Protein AF-A0A9W4MFC5-F1 (afdb_monomer)

Secondary structure (DSSP, 8-state):
---SEEEE-TTS-EEEEEE-SS-TT-EE--HHHHHHHTT--SHHHHHHHHHHHHHH-SSSPPPHHHHHHTT--PPP-EE-PPPSS-HHHHHTTSTTHHHHHHHHHHHHHH-SSHHHHHHHHHHHHHHHHHHHTTSSS-HHHHHHHHHHHHHHHHTT---SEE-SHHHHHHHHTSS-HHHHHHHHHHHGGGTTTHHHHHHHT-HHHHHHHHHS--

Foldseek 3Di:
DDFPDWDQELLLDIFGWDADPVDRVDIDGDLVVLLVNQVNFDDVLSVVLVVQQVVPDDPDDDDSVSSVVSVGHHQDWFFDDQDPDALLVVQPDDDPVVVVLVVLLCLCPVDPDLSSSLVSLLVVLVVQLVVCVPDPDDSLVSLVVSLSSLQNSCSPDDDRTSRHLSCLLSLCSHPGVSSVVSSCVSCVVDVVGSNVVVVVVRVSSVSSVVSDDD

Solvent-accessible surface area (backbone atoms only — not comparable to full-atom values): 12200 Å² total; per-residue (Å²): 134,75,66,77,49,70,43,81,43,51,63,78,47,72,33,57,30,30,66,36,92,92,42,80,93,42,76,43,58,53,75,68,37,52,36,48,69,24,60,40,59,61,74,69,42,43,53,53,39,53,54,50,51,67,74,65,62,59,105,62,82,84,58,67,66,66,43,42,78,46,65,22,45,80,76,61,74,34,65,46,71,81,72,95,69,59,59,44,71,70,59,57,87,48,94,72,46,55,65,57,46,50,53,44,30,47,53,52,65,76,34,95,45,52,72,56,23,42,53,55,52,49,53,53,49,36,52,50,57,61,58,47,72,79,45,100,60,60,69,46,60,54,34,49,51,51,24,49,49,52,34,29,17,57,68,74,58,83,71,59,50,40,59,34,44,48,49,20,56,56,35,48,55,32,81,47,67,65,39,23,51,34,13,48,62,62,41,57,90,27,52,92,42,52,49,43,56,56,50,70,78,30,61,51,60,53,60,43,54,72,49,48,91,128

Mean predicted aligned error: 5.01 Å

Nearest PDB structures (foldseek):
  5cwb-assembly1_A  TM=3.118E-01  e=2.665E-01  synthetic construct
  4u1c-assembly1_C  TM=3.924E-01  e=8.281E+00  Saccharomyces cerevisiae S288C

pLDDT: mean 91.16, std 7.46, range [55.31, 98.0]

Structure (mmCIF, N/CA/C/O backbone):
data_AF-A0A9W4MFC5-F1
#
_entry.id   AF-A0A9W4MFC5-F1
#
loop_
_atom_site.group_PDB
_atom_site.id
_atom_site.type_symbol
_atom_site.label_atom_id
_atom_site.label_alt_id
_atom_site.label_comp_id
_atom_site.label_asym_id
_atom_site.label_entity_id
_atom_site.label_seq_id
_atom_site.pdbx_PDB_ins_code
_atom_site.Cartn_x
_atom_site.Cartn_y
_atom_site.Cartn_z
_atom_site.occupancy
_atom_site.B_iso_or_equiv
_atom_site.auth_seq_id
_atom_site.auth_comp_id
_atom_site.auth_asym_id
_atom_site.auth_atom_id
_atom_site.pdbx_PDB_model_num
ATOM 1 N N . MET A 1 1 ? -2.408 -3.164 30.962 1.00 77.62 1 MET A N 1
ATOM 2 C CA . MET A 1 1 ? -2.157 -4.541 30.488 1.00 77.62 1 MET A CA 1
ATOM 3 C C . MET A 1 1 ? -0.996 -4.487 29.504 1.00 77.62 1 MET A C 1
ATOM 5 O O . MET A 1 1 ? -0.881 -3.474 28.824 1.00 77.62 1 MET A O 1
ATOM 9 N N . LYS A 1 2 ? -0.101 -5.480 29.476 1.00 86.88 2 LYS A N 1
ATOM 10 C CA . LYS A 1 2 ? 0.999 -5.523 28.495 1.00 86.88 2 LYS A CA 1
ATOM 11 C C . LYS A 1 2 ? 0.479 -6.162 27.192 1.00 86.88 2 LYS A C 1
ATOM 13 O O . LYS A 1 2 ? -0.263 -7.135 27.315 1.00 86.88 2 LYS A O 1
ATOM 18 N N . PRO A 1 3 ? 0.838 -5.658 25.997 1.00 92.69 3 PRO A N 1
ATOM 19 C CA . PRO A 1 3 ? 0.479 -6.313 24.739 1.00 92.69 3 PRO A CA 1
ATOM 20 C C . PRO A 1 3 ? 1.068 -7.726 24.645 1.00 92.69 3 PRO A C 1
ATOM 22 O O . PRO A 1 3 ? 2.198 -7.952 25.090 1.00 92.69 3 PRO A O 1
ATOM 25 N N . CYS A 1 4 ? 0.310 -8.655 24.066 1.00 93.06 4 CYS A N 1
ATOM 26 C CA . CYS A 1 4 ? 0.748 -10.023 23.773 1.00 93.06 4 CYS A CA 1
ATOM 27 C C . CYS A 1 4 ? 1.272 -10.172 22.335 1.00 93.06 4 CYS A C 1
ATOM 29 O O . CYS A 1 4 ? 2.134 -11.011 22.093 1.00 93.06 4 CYS A O 1
ATOM 31 N N . ALA A 1 5 ? 0.801 -9.330 21.412 1.00 92.62 5 ALA A N 1
ATOM 32 C CA . ALA A 1 5 ? 1.228 -9.276 20.018 1.00 92.62 5 ALA A CA 1
ATOM 33 C C . ALA A 1 5 ? 0.950 -7.884 19.420 1.00 92.62 5 ALA A C 1
ATOM 35 O O . ALA A 1 5 ? 0.420 -6.996 20.097 1.00 92.62 5 ALA A O 1
ATOM 36 N N . TYR A 1 6 ? 1.294 -7.714 18.144 1.0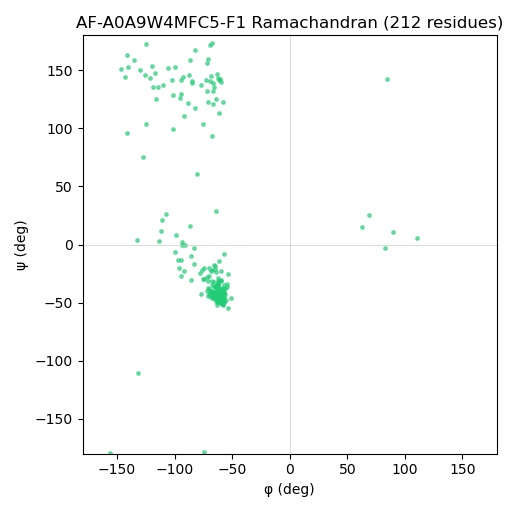0 92.44 6 TYR A N 1
ATOM 37 C CA . TYR A 1 6 ? 0.933 -6.555 17.333 1.00 92.44 6 TYR A CA 1
ATOM 38 C C . TYR A 1 6 ? 0.237 -7.022 16.059 1.00 92.44 6 TYR A C 1
ATOM 40 O O . TYR A 1 6 ? 0.564 -8.078 15.525 1.00 92.44 6 TYR A O 1
ATOM 48 N N . TYR A 1 7 ? -0.726 -6.235 15.595 1.00 91.00 7 TYR A N 1
ATOM 49 C CA . TYR A 1 7 ? -1.498 -6.506 14.389 1.00 91.00 7 TYR A CA 1
ATOM 50 C C . TYR A 1 7 ? -1.235 -5.407 13.348 1.00 91.00 7 TYR A C 1
ATOM 52 O O . TYR A 1 7 ? -1.410 -4.228 13.689 1.00 91.00 7 TYR A O 1
ATOM 60 N N . PRO A 1 8 ? -0.815 -5.746 12.113 1.00 92.12 8 PRO A N 1
ATOM 61 C CA . PRO A 1 8 ? -0.667 -4.773 11.037 1.00 92.12 8 PRO A CA 1
ATOM 62 C C . PRO A 1 8 ? -2.050 -4.322 10.566 1.00 92.12 8 PRO A C 1
ATOM 64 O O . PRO A 1 8 ? -2.899 -5.129 10.195 1.00 92.12 8 PRO A O 1
ATOM 67 N N . THR A 1 9 ? -2.307 -3.018 10.621 1.00 94.31 9 THR A N 1
ATOM 68 C CA . THR A 1 9 ? -3.584 -2.465 10.164 1.00 94.31 9 THR A CA 1
ATOM 69 C C . THR A 1 9 ? -3.546 -2.179 8.665 1.00 94.31 9 THR A C 1
ATOM 71 O O . THR A 1 9 ? -2.474 -1.916 8.124 1.00 94.31 9 THR A O 1
ATOM 74 N N . PRO A 1 10 ? -4.712 -2.088 8.005 1.00 94.88 10 PRO A N 1
ATOM 75 C CA . PRO A 1 10 ? -4.813 -1.643 6.614 1.00 94.88 10 PRO A CA 1
ATOM 76 C C . PRO A 1 10 ? -4.233 -0.257 6.303 1.00 94.88 10 PRO A C 1
ATOM 78 O O . PRO A 1 10 ? -4.205 0.130 5.143 1.00 94.88 10 PRO A O 1
ATOM 81 N N . TYR A 1 11 ? -3.827 0.518 7.312 1.00 95.00 11 TYR A N 1
ATOM 82 C CA . TYR A 1 11 ? -3.398 1.912 7.179 1.00 95.00 11 TYR A CA 1
ATOM 83 C C . TYR A 1 11 ? -1.892 2.101 7.421 1.00 95.00 11 TYR A C 1
ATOM 85 O O . TYR A 1 11 ? -1.462 3.201 7.767 1.00 95.00 11 TYR A O 1
ATOM 93 N N . GLY A 1 12 ? -1.105 1.029 7.294 1.00 90.69 12 GLY A N 1
ATOM 94 C CA . GLY A 1 12 ? 0.356 1.054 7.395 1.00 90.69 12 GLY A CA 1
ATOM 95 C C . GLY A 1 12 ? 0.925 1.350 8.777 1.00 90.69 12 GLY A C 1
ATOM 96 O O . GLY A 1 12 ? 2.043 1.842 8.917 1.00 90.69 12 GLY A O 1
ATOM 97 N N . VAL A 1 13 ? 0.147 1.053 9.820 1.00 92.56 13 VAL A N 1
ATOM 98 C CA . VAL A 1 13 ? 0.586 1.113 11.219 1.00 92.56 13 VAL A CA 1
ATOM 99 C C . VAL A 1 13 ? 0.225 -0.176 11.940 1.00 92.56 13 VAL A C 1
ATOM 101 O O . VAL A 1 13 ? -0.796 -0.796 11.641 1.00 92.56 13 VAL A O 1
ATOM 104 N N . THR A 1 14 ? 1.017 -0.557 12.935 1.00 92.81 14 THR A N 1
ATOM 105 C CA . THR A 1 14 ? 0.715 -1.698 13.806 1.00 92.81 14 THR A CA 1
ATOM 106 C C . THR A 1 14 ? 0.003 -1.247 15.076 1.00 92.81 14 THR A C 1
ATOM 108 O O . THR A 1 14 ? 0.373 -0.231 15.669 1.00 92.81 14 THR A O 1
ATOM 111 N N . ILE A 1 15 ? -0.966 -2.028 15.547 1.00 94.38 15 ILE A N 1
ATOM 112 C CA . ILE A 1 15 ? -1.667 -1.780 16.814 1.00 94.38 15 ILE A CA 1
ATOM 113 C C . ILE A 1 15 ? -1.428 -2.918 17.809 1.00 94.38 15 ILE A C 1
ATOM 115 O O . ILE A 1 15 ? -1.284 -4.069 17.395 1.00 94.38 15 ILE A O 1
ATOM 119 N N . PRO A 1 16 ? -1.381 -2.630 19.121 1.00 94.88 16 PRO A N 1
ATOM 120 C CA . PRO A 1 16 ? -1.209 -3.666 20.126 1.00 94.88 16 PRO A CA 1
ATOM 121 C C . PRO A 1 16 ? -2.442 -4.574 20.210 1.00 94.88 16 PRO A C 1
ATOM 123 O O . PRO A 1 16 ? -3.587 -4.127 20.084 1.00 94.88 16 PRO A O 1
ATOM 126 N N . VAL A 1 17 ? -2.182 -5.851 20.473 1.00 93.81 17 VAL A N 1
ATOM 127 C CA . VAL A 1 17 ? -3.177 -6.880 20.785 1.00 93.81 17 VAL A CA 1
ATOM 128 C C . VAL A 1 17 ? -3.025 -7.259 22.254 1.00 93.81 17 VAL A C 1
ATOM 130 O O . VAL A 1 17 ? -1.907 -7.408 22.755 1.00 93.81 17 VAL A O 1
ATOM 133 N N . PHE A 1 18 ? -4.145 -7.407 22.950 1.00 92.12 18 PHE A N 1
ATOM 134 C CA . PHE A 1 18 ? -4.207 -7.796 24.353 1.00 92.12 18 PHE A CA 1
ATOM 135 C C . PHE A 1 18 ? -5.024 -9.079 24.497 1.00 92.12 18 PHE A C 1
ATOM 137 O O . PHE A 1 18 ? -6.007 -9.261 23.785 1.00 92.12 18 PHE A O 1
ATOM 144 N N . LEU A 1 19 ? -4.624 -9.953 25.420 1.00 90.00 19 LEU A N 1
ATOM 145 C CA . LEU A 1 19 ? -5.437 -11.104 25.817 1.00 90.00 19 LEU A CA 1
ATOM 146 C C . LEU A 1 19 ? -6.555 -10.634 26.741 1.00 90.00 19 LEU A C 1
ATOM 148 O O . LEU A 1 19 ? -6.302 -9.838 27.651 1.00 90.00 19 LEU A O 1
ATOM 152 N N . ASP A 1 20 ? -7.760 -11.147 26.529 1.00 84.88 20 ASP A N 1
ATOM 153 C CA . ASP A 1 20 ? -8.832 -11.008 27.501 1.00 84.88 20 ASP A CA 1
ATOM 154 C C . ASP A 1 20 ? -8.459 -11.813 28.769 1.00 84.88 20 ASP A C 1
ATOM 156 O O . ASP A 1 20 ? -8.170 -13.010 28.691 1.00 84.88 20 ASP A O 1
ATOM 160 N N . PRO A 1 21 ? -8.375 -11.163 29.946 1.00 81.31 21 PRO A N 1
ATOM 161 C CA . PRO A 1 21 ? -8.003 -11.837 31.186 1.00 81.31 21 PRO A CA 1
ATOM 162 C C . PRO A 1 21 ? -9.065 -12.834 31.667 1.00 81.31 21 PRO A C 1
ATOM 164 O O . PRO A 1 21 ? -8.723 -13.724 32.446 1.00 81.31 21 PRO A O 1
ATOM 167 N N . ASP A 1 22 ? -10.316 -12.677 31.230 1.00 85.62 22 ASP A N 1
ATOM 168 C CA . ASP A 1 22 ? -11.444 -13.525 31.612 1.00 85.62 22 ASP A CA 1
ATOM 169 C C . ASP A 1 22 ? -11.713 -14.636 30.573 1.00 85.62 22 ASP A C 1
ATOM 171 O O . ASP A 1 22 ? -12.313 -15.657 30.917 1.00 85.62 22 ASP A O 1
ATOM 175 N N . ASP A 1 23 ? -11.229 -14.478 29.334 1.00 84.00 23 ASP A N 1
ATOM 176 C CA . ASP A 1 23 ? -11.323 -15.469 28.251 1.00 84.00 23 ASP A CA 1
ATOM 177 C C . ASP A 1 23 ? -10.034 -15.511 27.397 1.00 84.00 23 ASP A C 1
ATOM 179 O O . ASP A 1 23 ? -9.885 -14.741 26.450 1.00 84.00 23 ASP A O 1
ATOM 183 N N . PRO A 1 24 ? -9.092 -16.429 27.681 1.00 80.44 24 PRO A N 1
ATOM 184 C CA . PRO A 1 24 ? -7.808 -16.509 26.980 1.00 80.44 24 PRO A CA 1
ATOM 185 C C . PRO A 1 24 ? -7.885 -16.777 25.469 1.00 80.44 24 PRO A C 1
ATOM 187 O O . PRO A 1 24 ? -6.873 -16.614 24.788 1.00 80.44 24 PRO A O 1
ATOM 190 N N . GLU A 1 25 ? -9.043 -17.194 24.946 1.00 83.88 25 GLU A N 1
ATOM 191 C CA . GLU A 1 25 ? -9.270 -17.403 23.509 1.00 83.88 25 GLU A CA 1
ATOM 192 C C . GLU A 1 25 ? -9.696 -16.107 22.790 1.00 83.88 25 GLU A C 1
ATOM 194 O O . GLU A 1 25 ? -9.729 -16.057 21.558 1.00 83.88 25 GLU A O 1
ATOM 199 N N . ASN A 1 26 ? -9.994 -15.037 23.538 1.00 85.25 26 ASN A N 1
ATOM 200 C CA . ASN A 1 26 ? -10.382 -13.742 22.992 1.00 85.25 26 ASN A CA 1
ATOM 201 C C . ASN A 1 26 ? -9.239 -12.720 23.025 1.00 85.25 26 ASN A C 1
ATOM 203 O O . ASN A 1 26 ? -8.481 -12.584 23.990 1.00 85.25 26 ASN A O 1
ATOM 207 N N . PHE A 1 27 ? -9.178 -11.921 21.959 1.00 87.00 27 PHE A N 1
ATOM 208 C CA . PHE A 1 27 ? -8.203 -10.850 21.787 1.00 87.00 27 PHE A CA 1
ATOM 209 C C . PHE A 1 27 ? -8.892 -9.499 21.671 1.00 87.00 27 PHE A C 1
ATOM 211 O O . PHE A 1 27 ? -9.863 -9.343 20.927 1.00 87.00 27 PHE A O 1
ATOM 218 N N . TRP A 1 28 ? -8.364 -8.502 22.376 1.00 87.88 28 TRP A N 1
ATOM 219 C CA . TRP A 1 28 ? -8.885 -7.140 22.379 1.00 87.88 28 TRP A CA 1
ATOM 220 C C . TRP A 1 28 ? -7.842 -6.142 21.879 1.00 87.88 28 TRP A C 1
ATOM 222 O O . TRP A 1 28 ? -6.634 -6.321 22.045 1.00 87.88 28 TRP A O 1
ATOM 232 N N . HIS A 1 29 ? -8.332 -5.033 21.335 1.00 90.00 29 HIS A N 1
ATOM 233 C CA . HIS A 1 29 ? -7.545 -3.826 21.115 1.00 90.00 29 HIS A CA 1
ATOM 234 C C . HIS A 1 29 ? -7.945 -2.766 22.137 1.00 90.00 29 HIS A C 1
ATOM 236 O O . HIS A 1 29 ? -9.084 -2.727 22.610 1.00 90.00 29 HIS A O 1
ATOM 242 N N . ASP A 1 30 ? -7.014 -1.876 22.471 1.00 89.62 30 ASP A N 1
ATOM 243 C CA . ASP A 1 30 ? -7.376 -0.687 23.232 1.00 89.62 30 ASP A CA 1
ATOM 244 C C . ASP A 1 30 ? -8.226 0.282 22.382 1.00 89.62 30 ASP A C 1
ATOM 246 O O . ASP A 1 30 ? -8.408 0.116 21.173 1.00 89.62 30 ASP A O 1
ATOM 250 N N . ILE A 1 31 ? -8.764 1.325 23.022 1.00 89.94 31 ILE A N 1
ATOM 251 C CA . ILE A 1 31 ? -9.607 2.326 22.347 1.00 89.94 31 ILE A CA 1
ATOM 252 C C . ILE A 1 31 ? -8.867 2.979 21.169 1.00 89.94 31 ILE A C 1
ATOM 254 O O . ILE A 1 31 ? -9.493 3.324 20.167 1.00 89.94 31 ILE A O 1
ATOM 258 N N . ASP A 1 32 ? -7.552 3.170 21.280 1.00 92.00 32 ASP A N 1
ATOM 259 C CA . ASP A 1 32 ? -6.759 3.766 20.214 1.00 92.00 32 ASP A CA 1
ATOM 260 C C . ASP A 1 32 ? -6.595 2.809 19.024 1.00 92.00 32 ASP A C 1
ATOM 262 O O . ASP A 1 32 ? -6.746 3.252 17.883 1.00 92.00 32 ASP A O 1
ATOM 266 N N . GLY A 1 33 ? -6.389 1.517 19.269 1.00 92.25 33 GLY A N 1
ATOM 267 C CA . GLY A 1 33 ? -6.393 0.467 18.257 1.00 92.25 33 GLY A CA 1
ATOM 268 C C . GLY A 1 33 ? -7.742 0.354 17.549 1.00 92.25 33 GLY A C 1
ATOM 269 O O . GLY A 1 33 ? -7.784 0.381 16.321 1.00 92.25 33 GLY A O 1
ATOM 270 N N . CYS A 1 34 ? -8.855 0.356 18.291 1.00 90.94 34 CYS A N 1
ATOM 271 C CA . CYS A 1 34 ? -10.203 0.344 17.708 1.00 90.94 34 CYS A CA 1
ATOM 272 C C . CYS A 1 34 ? -10.459 1.557 16.800 1.00 90.94 34 CYS A C 1
ATOM 274 O O . CYS A 1 34 ? -10.994 1.415 15.701 1.00 90.94 34 CYS A O 1
ATOM 276 N N . MET A 1 35 ? -10.052 2.758 17.229 1.00 93.81 35 MET A N 1
ATOM 277 C CA . MET A 1 35 ? -10.163 3.966 16.403 1.00 93.81 35 MET A CA 1
ATOM 278 C C . MET A 1 35 ? -9.305 3.875 15.136 1.00 93.81 35 MET A C 1
ATOM 280 O O . MET A 1 35 ? -9.753 4.309 14.079 1.00 93.81 35 MET A O 1
ATOM 284 N N . THR A 1 36 ? -8.101 3.302 15.223 1.00 94.38 36 THR A N 1
ATOM 285 C CA . THR A 1 36 ? -7.244 3.068 14.053 1.00 94.38 36 THR A CA 1
ATOM 286 C C . THR A 1 36 ? -7.876 2.068 13.087 1.00 94.38 36 THR A C 1
ATOM 288 O O . THR A 1 36 ? -7.963 2.373 11.905 1.00 94.38 36 THR A O 1
ATOM 291 N N . MET A 1 37 ? -8.406 0.937 13.563 1.00 91.56 37 MET A N 1
ATOM 292 C CA . MET A 1 37 ? -9.108 -0.042 12.713 1.00 91.56 37 MET A CA 1
ATOM 293 C C . MET A 1 37 ? -10.331 0.554 12.007 1.00 91.56 37 MET A C 1
ATOM 295 O O . MET A 1 37 ? -10.650 0.176 10.882 1.00 91.56 37 MET A O 1
ATOM 299 N N . ALA A 1 38 ? -10.979 1.536 12.634 1.00 92.88 38 ALA A N 1
ATOM 300 C CA . ALA A 1 38 ? -12.059 2.312 12.037 1.00 92.88 38 ALA A CA 1
ATOM 301 C C . ALA A 1 38 ? -11.576 3.528 11.224 1.00 92.88 38 ALA A C 1
ATOM 303 O O . ALA A 1 38 ? -12.371 4.420 10.956 1.00 92.88 38 ALA A O 1
ATOM 304 N N . ALA A 1 39 ? -10.300 3.613 10.841 1.00 93.94 39 ALA A N 1
ATOM 305 C CA . ALA A 1 39 ? -9.726 4.702 10.042 1.00 93.94 39 ALA A CA 1
ATOM 306 C C . ALA A 1 39 ? -9.765 6.109 10.676 1.00 93.94 39 ALA A C 1
ATOM 308 O O . ALA A 1 39 ? -9.561 7.103 9.977 1.00 93.94 39 ALA A O 1
ATOM 309 N N . ILE A 1 40 ? -10.009 6.243 11.985 1.00 94.88 40 ILE A N 1
ATOM 310 C CA . ILE A 1 40 ? -10.113 7.554 12.640 1.00 94.88 40 ILE A CA 1
ATOM 311 C C . ILE A 1 40 ? -8.716 8.161 12.814 1.00 94.88 40 ILE A C 1
ATOM 313 O O . ILE A 1 40 ? -7.952 7.818 13.728 1.00 94.88 40 ILE A O 1
ATOM 317 N N . HIS A 1 41 ? -8.414 9.125 11.950 1.00 94.69 41 HIS A N 1
ATOM 318 C CA . HIS A 1 41 ? -7.149 9.851 11.910 1.00 94.69 41 HIS A CA 1
ATOM 319 C C . HIS A 1 41 ? -7.228 11.227 12.590 1.00 94.69 41 HIS A C 1
ATOM 321 O O . HIS A 1 41 ? -8.281 11.864 12.662 1.00 94.69 41 HIS A O 1
ATOM 327 N N . GLY A 1 42 ? -6.091 11.702 13.099 1.00 92.50 42 GLY A N 1
ATOM 328 C CA . GLY A 1 42 ? -5.939 13.064 13.601 1.00 92.50 42 GLY A CA 1
ATOM 329 C C . GLY A 1 42 ? -6.393 13.284 15.050 1.00 92.50 42 GLY A C 1
ATOM 330 O O . GLY A 1 42 ? -7.405 12.773 15.537 1.00 92.50 42 GLY A O 1
ATOM 331 N N . LYS A 1 43 ? -5.645 14.133 15.769 1.00 93.12 43 LYS A N 1
ATOM 332 C CA . LYS A 1 43 ? -5.825 14.373 17.216 1.00 93.12 43 LYS A CA 1
ATOM 333 C C . LYS A 1 43 ? -7.242 14.836 17.582 1.00 93.12 43 LYS A C 1
ATOM 335 O O . LYS A 1 43 ? -7.804 14.378 18.575 1.00 93.12 43 LYS A O 1
ATOM 340 N N . LYS A 1 44 ? -7.835 15.734 16.784 1.00 91.88 44 LYS A N 1
ATOM 341 C CA . LYS A 1 44 ? -9.168 16.302 17.057 1.00 91.88 44 LYS A CA 1
ATOM 342 C C . LYS A 1 44 ? -10.287 15.266 16.900 1.00 91.88 44 LYS A C 1
ATOM 344 O O . LYS A 1 44 ? -11.164 15.214 17.758 1.00 91.88 44 LYS A O 1
ATOM 349 N N . ALA A 1 45 ? -10.269 14.454 15.840 1.00 91.38 45 ALA A N 1
ATOM 350 C CA . ALA A 1 45 ? -11.294 13.431 15.619 1.00 91.38 45 ALA A CA 1
ATOM 351 C C . ALA A 1 45 ? -11.209 12.326 16.678 1.00 91.38 45 ALA A C 1
ATOM 353 O O . ALA A 1 45 ? -12.209 12.027 17.331 1.00 91.38 45 ALA A O 1
ATOM 354 N N . ARG A 1 46 ? -9.992 11.837 16.958 1.00 94.25 46 ARG A N 1
ATOM 355 C CA . ARG A 1 46 ? -9.743 10.841 18.011 1.00 94.25 46 ARG A CA 1
ATOM 356 C C . ARG A 1 46 ? -10.188 11.328 19.393 1.00 94.25 46 ARG A C 1
ATOM 358 O O . ARG A 1 46 ? -10.817 10.580 20.135 1.00 94.25 46 ARG A O 1
ATOM 365 N N . ALA A 1 47 ? -9.949 12.598 19.736 1.00 92.50 47 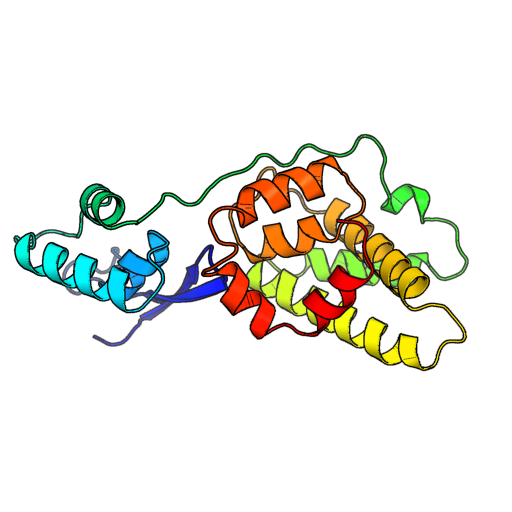ALA A N 1
ATOM 366 C CA . ALA A 1 47 ? -10.417 13.169 21.002 1.00 92.50 47 ALA A CA 1
ATOM 367 C C . ALA A 1 47 ? -11.954 13.199 21.119 1.00 92.50 47 ALA A C 1
ATOM 369 O O . ALA A 1 47 ? -12.491 12.873 22.181 1.00 92.50 47 ALA A O 1
ATOM 370 N N . ARG A 1 48 ? -12.669 13.554 20.039 1.00 90.62 48 ARG A N 1
ATOM 371 C CA . ARG A 1 48 ? -14.143 13.522 20.011 1.00 90.62 48 ARG A CA 1
ATOM 372 C C . ARG A 1 48 ? -14.673 12.099 20.165 1.00 90.62 48 ARG A C 1
ATOM 374 O O . ARG A 1 48 ? -15.506 11.866 21.037 1.00 90.62 48 ARG A O 1
ATOM 381 N N . CYS A 1 49 ? -14.138 11.159 19.388 1.00 92.25 49 CYS A N 1
ATOM 382 C CA . CYS A 1 49 ? -14.542 9.756 19.435 1.00 92.25 49 CYS A CA 1
ATOM 383 C C . CYS A 1 49 ? -14.301 9.146 20.824 1.00 92.25 49 CYS A C 1
ATOM 385 O O . CYS A 1 49 ? -15.188 8.526 21.403 1.00 92.25 49 CYS A O 1
ATOM 387 N N . ARG A 1 50 ? -13.141 9.412 21.437 1.00 91.88 50 ARG A N 1
ATOM 388 C CA . ARG A 1 50 ? -12.822 8.945 22.795 1.00 91.88 50 ARG A CA 1
ATOM 389 C C . ARG A 1 50 ? -13.808 9.463 23.846 1.00 91.88 50 ARG A C 1
ATOM 391 O O . ARG A 1 50 ? -14.146 8.733 24.776 1.00 91.88 50 ARG A O 1
ATOM 398 N N . LYS A 1 51 ? -14.267 10.715 23.722 1.00 89.81 51 LYS A N 1
ATOM 399 C CA . LYS A 1 51 ? -15.286 11.281 24.620 1.00 89.81 51 LYS A CA 1
ATOM 400 C C . LYS A 1 51 ? -16.618 10.539 24.480 1.00 89.81 51 LYS A C 1
ATOM 402 O O . LYS A 1 51 ? -17.236 10.243 25.498 1.00 89.81 51 LYS A O 1
ATOM 407 N N . ALA A 1 52 ? -17.025 10.223 23.254 1.00 88.31 52 ALA A N 1
ATOM 408 C CA . ALA A 1 52 ? -18.259 9.493 22.987 1.00 88.31 52 ALA A CA 1
ATOM 409 C C . ALA A 1 52 ? -18.207 8.049 23.504 1.00 88.31 52 ALA A C 1
ATOM 411 O O . ALA A 1 52 ? -19.103 7.635 24.231 1.00 88.31 52 ALA A O 1
ATOM 412 N N . ILE A 1 53 ? -17.106 7.333 23.247 1.00 88.44 53 ILE A N 1
ATOM 413 C CA . ILE A 1 53 ? -16.882 5.969 23.753 1.00 88.44 53 ILE A CA 1
ATOM 414 C C . ILE A 1 53 ? -17.010 5.923 25.278 1.00 88.44 53 ILE A C 1
ATOM 416 O O . ILE A 1 53 ? -17.750 5.105 25.811 1.00 88.44 53 ILE A O 1
ATOM 420 N N . ARG A 1 54 ? -16.364 6.851 25.996 1.00 84.44 54 ARG A N 1
ATOM 421 C CA . ARG A 1 54 ? -16.469 6.921 27.465 1.00 84.44 54 ARG A CA 1
ATOM 422 C C . ARG A 1 54 ? -17.891 7.191 27.963 1.00 84.44 54 ARG A C 1
ATOM 424 O O . ARG A 1 54 ? -18.225 6.745 29.051 1.00 84.44 54 ARG A O 1
ATOM 431 N N . GLY A 1 55 ? -18.698 7.932 27.202 1.00 76.44 55 GLY A N 1
ATOM 432 C CA . GLY A 1 55 ? -20.101 8.199 27.532 1.00 76.44 55 GLY A CA 1
ATOM 433 C C . GLY A 1 55 ? -21.042 7.030 27.227 1.00 76.44 55 GLY A C 1
ATOM 434 O O . GLY A 1 55 ? -22.088 6.925 27.857 1.00 76.44 55 GLY A O 1
ATOM 435 N N . ALA A 1 56 ? -20.664 6.158 26.288 1.00 76.44 56 ALA A N 1
ATOM 436 C CA . ALA A 1 56 ? -21.452 5.010 25.842 1.00 76.44 56 ALA A CA 1
ATOM 437 C C . ALA A 1 56 ? -21.062 3.683 26.521 1.00 76.44 56 ALA A C 1
ATOM 439 O O . ALA A 1 56 ? -21.800 2.705 26.416 1.00 76.44 56 ALA A O 1
ATOM 440 N N . MET A 1 57 ? -19.917 3.626 27.210 1.00 69.75 57 MET A N 1
ATOM 441 C CA . MET A 1 57 ? -19.433 2.405 27.857 1.00 69.75 57 MET A CA 1
ATOM 442 C C . MET A 1 57 ? -20.327 1.967 29.034 1.00 69.75 57 MET A C 1
ATOM 444 O O . MET A 1 57 ? -20.121 2.354 30.184 1.00 69.75 57 MET A O 1
ATOM 448 N N . GLY A 1 58 ? -21.293 1.091 28.742 1.00 58.41 58 GLY A N 1
ATOM 449 C CA . GLY A 1 58 ? -21.705 0.012 29.645 1.00 58.41 58 GLY A CA 1
ATOM 450 C C . GLY A 1 58 ? -20.656 -1.110 29.642 1.00 58.41 58 GLY A C 1
ATOM 451 O O . GLY A 1 58 ? -19.642 -0.993 28.965 1.00 58.41 58 GLY A O 1
ATOM 452 N N . LYS A 1 59 ? -20.870 -2.206 30.378 1.00 55.31 59 LYS A N 1
ATOM 453 C CA . LYS A 1 59 ? -19.935 -3.352 30.513 1.00 55.31 59 LYS A CA 1
ATOM 454 C C . LYS A 1 59 ? -19.660 -4.153 29.207 1.00 55.31 59 LYS A C 1
ATOM 456 O O . LYS A 1 59 ? -19.423 -5.351 29.278 1.00 55.31 59 LYS A O 1
ATOM 461 N N . GLY A 1 60 ? -19.731 -3.538 28.027 1.00 64.06 60 GLY A N 1
ATOM 462 C CA . GLY A 1 60 ? -19.518 -4.167 26.721 1.00 64.06 60 GLY A CA 1
ATOM 463 C C . GLY A 1 60 ? -18.438 -3.468 25.889 1.00 64.06 60 GLY A C 1
ATOM 464 O O . GLY A 1 60 ? -17.929 -2.411 26.262 1.00 64.06 60 GLY A O 1
ATOM 465 N N . GLY A 1 61 ? -18.090 -4.082 24.755 1.00 72.31 61 GLY A N 1
ATOM 466 C CA . GLY A 1 61 ? -17.149 -3.530 23.778 1.00 72.31 61 GLY A CA 1
ATOM 467 C C . GLY A 1 61 ? -17.669 -2.278 23.060 1.00 72.31 61 GLY A C 1
ATOM 468 O O . GLY A 1 61 ? -18.824 -1.879 23.210 1.00 72.31 61 GLY A O 1
ATOM 469 N N . VAL A 1 62 ? -16.805 -1.650 22.259 1.00 79.50 62 VAL A N 1
ATOM 470 C CA . VAL A 1 62 ? -17.154 -0.461 21.466 1.00 79.50 62 VAL A CA 1
ATOM 471 C C . VAL A 1 62 ? -17.858 -0.895 20.173 1.00 79.50 62 VAL A C 1
ATOM 473 O O . VAL A 1 62 ? -17.224 -1.568 19.360 1.00 79.50 62 VAL A O 1
ATOM 476 N N . PRO A 1 63 ? -19.130 -0.524 19.938 1.00 83.12 63 PRO A N 1
ATOM 477 C CA . PRO A 1 63 ? -19.810 -0.877 18.698 1.00 83.12 63 PRO A CA 1
ATOM 478 C C . PRO A 1 63 ? -19.212 -0.106 17.516 1.00 83.12 63 PRO A C 1
ATOM 480 O O . PRO A 1 63 ? -18.905 1.083 17.628 1.00 83.12 63 PRO A O 1
ATOM 483 N N . LEU A 1 64 ? -19.085 -0.775 16.365 1.00 83.19 64 LEU A N 1
ATOM 484 C CA . LEU A 1 64 ? -18.556 -0.164 15.142 1.00 83.19 64 LEU A CA 1
ATOM 485 C C . LEU A 1 64 ? -19.365 1.071 14.725 1.00 83.19 64 LEU A C 1
ATOM 487 O O . LEU A 1 64 ? -18.774 2.067 14.323 1.00 83.19 64 LEU A O 1
ATOM 491 N N . ASP A 1 65 ? -20.689 1.043 14.883 1.00 87.50 65 ASP A N 1
ATOM 492 C CA . ASP A 1 65 ? -21.566 2.159 14.507 1.00 87.50 65 ASP A CA 1
ATOM 493 C C . ASP A 1 65 ? -21.202 3.459 15.239 1.00 87.50 65 ASP A C 1
ATOM 495 O O . ASP A 1 65 ? -21.155 4.521 14.620 1.00 87.50 65 ASP A O 1
ATOM 499 N N . LEU A 1 66 ? -20.807 3.374 16.515 1.00 87.81 66 LEU A N 1
ATOM 500 C CA . LEU A 1 66 ? -20.336 4.537 17.273 1.00 87.81 66 LEU A CA 1
ATOM 501 C C . LEU A 1 66 ? -19.038 5.113 16.687 1.00 87.81 66 LEU A C 1
ATOM 503 O O . LEU A 1 66 ? -18.839 6.326 16.671 1.00 87.81 66 LEU A O 1
ATOM 507 N N . LEU A 1 67 ? -18.137 4.257 16.197 1.00 90.75 67 LEU A N 1
ATOM 508 C CA . LEU A 1 67 ? -16.914 4.710 15.529 1.00 90.75 67 LEU A CA 1
ATOM 509 C C . LEU A 1 67 ? -17.253 5.404 14.201 1.00 90.75 67 LEU A C 1
ATOM 511 O O . LEU A 1 67 ? -16.697 6.465 13.908 1.00 90.75 67 LEU A O 1
ATOM 515 N N . LEU A 1 68 ? -18.196 4.853 13.430 1.00 89.19 68 LEU A N 1
ATOM 516 C CA . LEU A 1 68 ? -18.645 5.420 12.154 1.00 89.19 68 LEU A CA 1
ATOM 517 C C . LEU A 1 68 ? -19.288 6.808 12.329 1.00 89.19 68 LEU A C 1
ATOM 519 O O . LEU A 1 68 ? -18.964 7.730 11.580 1.00 89.19 68 LEU A O 1
ATOM 523 N N . GLU A 1 69 ? -20.107 7.009 13.367 1.00 88.19 69 GLU A N 1
ATOM 524 C CA . GLU A 1 69 ? -20.697 8.318 13.713 1.00 88.19 69 GLU A CA 1
ATOM 525 C C . GLU A 1 69 ? -19.648 9.405 14.009 1.00 88.19 69 GLU A C 1
ATOM 527 O O . GLU A 1 69 ? -19.911 10.606 13.893 1.00 88.19 69 GLU A O 1
ATOM 532 N N . HIS A 1 70 ? -18.432 9.002 14.377 1.00 87.06 70 HIS A N 1
ATOM 533 C CA . HIS A 1 70 ? -17.348 9.905 14.750 1.00 87.06 70 HIS A CA 1
ATOM 534 C C . HIS A 1 70 ? -16.233 10.010 13.709 1.00 87.06 70 HIS A C 1
ATOM 536 O O . HIS A 1 70 ? -15.110 10.412 14.032 1.00 87.06 70 HIS A O 1
ATOM 542 N N . GLY A 1 71 ? -16.579 9.764 12.444 1.00 81.88 71 GLY A N 1
ATOM 543 C CA . GLY A 1 71 ? -15.677 9.903 11.302 1.00 81.88 71 GLY A CA 1
ATOM 544 C C . GLY A 1 71 ? -14.896 8.633 10.992 1.00 81.88 71 GLY A C 1
ATOM 545 O O . GLY A 1 71 ? -13.965 8.684 10.190 1.00 81.88 71 GLY A O 1
ATOM 546 N N . GLY A 1 72 ? -15.263 7.515 11.622 1.00 88.62 72 GLY A N 1
ATOM 547 C CA . GLY A 1 72 ? -14.747 6.212 11.258 1.00 88.62 72 GLY A CA 1
ATOM 548 C C . GLY A 1 72 ? -15.291 5.735 9.915 1.00 88.62 72 GLY A C 1
ATOM 549 O O . GLY A 1 72 ? -16.322 6.200 9.426 1.00 88.62 72 GLY A O 1
ATOM 550 N N . ARG A 1 73 ? -14.581 4.790 9.307 1.00 88.62 73 ARG A N 1
ATOM 551 C CA . ARG A 1 73 ? -14.924 4.178 8.025 1.00 88.62 73 ARG A CA 1
ATOM 552 C C . ARG A 1 73 ? -14.628 2.687 8.064 1.00 88.62 73 ARG A C 1
ATOM 554 O O . ARG A 1 73 ? -13.746 2.231 8.789 1.00 88.62 73 ARG A O 1
ATOM 561 N N . LYS A 1 74 ? -15.370 1.934 7.253 1.00 89.25 74 LYS A N 1
ATOM 562 C CA . LYS A 1 74 ? -14.996 0.559 6.919 1.00 89.25 74 LYS A CA 1
ATOM 563 C C . LYS A 1 74 ? -13.806 0.602 5.966 1.00 89.25 74 LYS A C 1
ATOM 565 O O . LYS A 1 74 ? -13.764 1.466 5.091 1.00 89.25 74 LYS A O 1
ATOM 570 N N . VAL A 1 75 ? -12.881 -0.335 6.143 1.00 90.38 75 VAL A N 1
ATOM 571 C CA . VAL A 1 75 ? -11.749 -0.530 5.233 1.00 90.38 75 VAL A CA 1
ATOM 572 C C . VAL A 1 75 ? -12.311 -0.806 3.830 1.00 90.38 75 VAL A C 1
ATOM 574 O O . VAL A 1 75 ? -13.124 -1.729 3.692 1.00 90.38 75 VAL A O 1
ATOM 577 N N . PRO A 1 76 ? -11.959 -0.008 2.806 1.00 92.19 76 PRO A N 1
ATOM 578 C CA . PRO A 1 76 ? -12.391 -0.270 1.441 1.00 92.19 76 PRO A CA 1
ATOM 579 C C . PRO A 1 76 ? -11.829 -1.601 0.942 1.00 92.19 76 PRO A C 1
ATOM 581 O O . PRO A 1 76 ? -10.711 -1.981 1.287 1.00 92.19 76 PRO A O 1
ATOM 584 N N . ARG A 1 77 ? -12.597 -2.289 0.097 1.00 94.69 77 ARG A N 1
ATOM 585 C CA . ARG A 1 77 ? -12.128 -3.440 -0.678 1.00 94.69 77 ARG A CA 1
ATOM 586 C C . ARG A 1 77 ? -12.408 -3.141 -2.141 1.00 94.69 77 ARG A C 1
ATOM 588 O O . ARG A 1 77 ? -13.566 -3.185 -2.552 1.00 94.69 77 ARG A O 1
ATOM 595 N N . VAL A 1 78 ? -11.370 -2.778 -2.886 1.00 97.31 78 VAL A N 1
ATOM 596 C CA . VAL A 1 78 ? -11.481 -2.412 -4.306 1.00 97.31 78 VAL A CA 1
ATOM 597 C C . VAL A 1 78 ? -11.021 -3.597 -5.140 1.00 97.31 78 VAL A C 1
ATOM 599 O O . VAL A 1 78 ? -9.962 -4.153 -4.870 1.00 97.31 78 VAL A O 1
ATOM 602 N N . ALA A 1 79 ? -11.820 -4.024 -6.116 1.00 97.06 79 ALA A N 1
ATOM 603 C CA . ALA A 1 79 ? -11.498 -5.191 -6.933 1.00 97.06 79 ALA A CA 1
ATOM 604 C C . ALA A 1 79 ? -10.261 -4.948 -7.818 1.00 97.06 79 ALA A C 1
ATOM 606 O O . ALA A 1 79 ? -10.120 -3.892 -8.434 1.00 97.06 79 ALA A O 1
ATOM 607 N N . LEU A 1 80 ? -9.397 -5.958 -7.924 1.00 94.19 80 LEU A N 1
ATOM 608 C CA . LEU A 1 80 ? -8.233 -5.984 -8.807 1.00 94.19 80 LEU A CA 1
ATOM 609 C C . LEU A 1 80 ? -8.533 -6.822 -10.046 1.00 94.19 80 LEU A C 1
ATOM 611 O O . LEU A 1 80 ? -8.441 -8.050 -10.048 1.00 94.19 80 LEU A O 1
ATOM 615 N N . CYS A 1 81 ? -8.869 -6.148 -11.141 1.00 91.75 81 CYS A N 1
ATOM 616 C CA . CYS A 1 81 ? -9.058 -6.810 -12.427 1.00 91.75 81 CYS A CA 1
ATOM 617 C C . CYS A 1 81 ? -7.714 -7.267 -13.001 1.00 91.75 81 CYS A C 1
ATOM 619 O O . CYS A 1 81 ? -6.765 -6.484 -13.090 1.00 91.75 81 CYS A O 1
ATOM 621 N N . ARG A 1 82 ? -7.631 -8.522 -13.453 1.00 89.25 82 ARG A N 1
ATOM 622 C CA . ARG A 1 82 ? -6.427 -9.027 -14.123 1.00 89.25 82 ARG A CA 1
ATOM 623 C C . ARG A 1 82 ? -6.208 -8.320 -15.469 1.00 89.25 82 ARG A C 1
ATOM 625 O O . ARG A 1 82 ? -7.149 -8.240 -16.258 1.00 89.25 82 ARG A O 1
ATOM 632 N N . PRO A 1 83 ? -4.988 -7.833 -15.754 1.00 89.75 83 PRO A N 1
ATOM 633 C CA . PRO A 1 83 ? -4.641 -7.286 -17.057 1.00 89.75 83 PRO A CA 1
ATOM 634 C C . PRO A 1 83 ? -4.748 -8.316 -18.177 1.00 89.75 83 PRO A C 1
ATOM 636 O O . PRO A 1 83 ? -4.358 -9.469 -18.011 1.00 89.75 83 PRO A O 1
ATOM 639 N N . GLU A 1 84 ? -5.203 -7.879 -19.352 1.00 88.75 84 GLU A N 1
ATOM 640 C CA . GLU A 1 84 ? -5.230 -8.722 -20.556 1.00 88.75 84 GLU A CA 1
ATOM 641 C C . GLU A 1 84 ? -3.826 -8.996 -21.112 1.00 88.75 84 GLU A C 1
ATOM 643 O O . GLU A 1 84 ? -3.568 -10.042 -21.709 1.00 88.75 84 GLU A O 1
ATOM 648 N N . ARG A 1 85 ? -2.910 -8.037 -20.939 1.00 92.62 85 ARG A N 1
ATOM 649 C CA . ARG A 1 85 ? -1.528 -8.104 -21.420 1.00 92.62 85 ARG A CA 1
ATOM 650 C C . ARG A 1 85 ? -0.586 -8.147 -20.230 1.00 92.62 85 ARG A C 1
ATOM 652 O O . ARG A 1 85 ? -0.755 -7.369 -19.304 1.00 92.62 85 ARG A O 1
ATOM 659 N N . SER A 1 86 ? 0.411 -9.024 -20.288 1.00 93.12 86 SER A N 1
ATOM 660 C CA . SER A 1 86 ? 1.434 -9.149 -19.248 1.00 93.12 86 SER A CA 1
ATOM 661 C C . SER A 1 86 ? 2.670 -8.335 -19.617 1.00 93.12 86 SER A C 1
ATOM 663 O O . SER A 1 86 ? 3.241 -8.522 -20.695 1.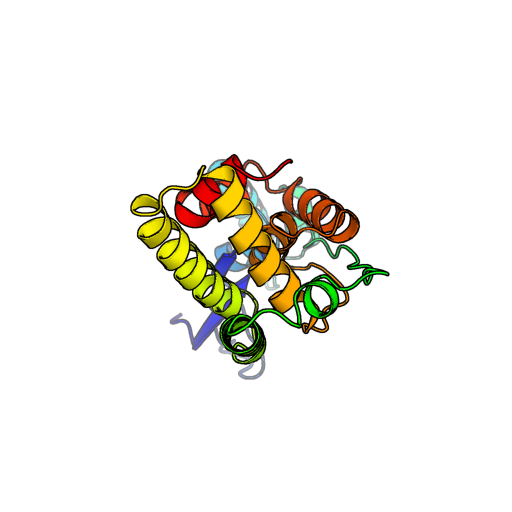00 93.12 86 SER A O 1
ATOM 665 N N . VAL A 1 87 ? 3.081 -7.455 -18.708 1.00 93.12 87 VAL A N 1
ATOM 666 C CA . VAL A 1 87 ? 4.351 -6.730 -18.757 1.00 93.12 87 VAL A CA 1
ATOM 667 C C . VAL A 1 87 ? 5.507 -7.699 -18.559 1.00 93.12 87 VAL A C 1
ATOM 669 O O . VAL A 1 87 ? 6.482 -7.609 -19.301 1.00 93.12 87 VAL A O 1
ATOM 672 N N . TYR A 1 88 ? 5.381 -8.672 -17.649 1.00 91.69 88 TYR A N 1
ATOM 673 C CA . TYR A 1 88 ? 6.394 -9.710 -17.454 1.00 91.69 88 TYR A CA 1
ATOM 674 C C . TYR A 1 88 ? 6.716 -10.427 -18.773 1.00 91.69 88 TYR A C 1
ATOM 676 O O . TYR A 1 88 ? 7.852 -10.383 -19.241 1.00 91.69 88 TYR A O 1
ATOM 684 N N . LYS A 1 89 ? 5.703 -10.971 -19.465 1.00 89.69 89 LYS A N 1
ATOM 685 C CA . LYS A 1 89 ? 5.899 -11.666 -20.753 1.00 89.69 89 LYS A CA 1
ATOM 686 C C . LYS A 1 89 ? 6.460 -10.770 -21.853 1.00 89.69 89 LYS A C 1
ATOM 688 O O . LYS A 1 89 ? 7.170 -11.264 -22.720 1.00 89.69 89 LYS A O 1
ATOM 693 N N . ALA A 1 90 ? 6.114 -9.484 -21.846 1.00 86.75 90 ALA A N 1
ATOM 694 C CA . ALA A 1 90 ? 6.632 -8.521 -22.813 1.00 86.75 90 ALA A CA 1
ATOM 695 C C . ALA A 1 90 ? 8.096 -8.125 -22.546 1.00 86.75 90 ALA A C 1
ATOM 697 O O . ALA A 1 90 ? 8.754 -7.625 -23.454 1.00 86.75 90 ALA A O 1
ATOM 698 N N . THR A 1 91 ? 8.587 -8.335 -21.320 1.00 81.19 91 THR A N 1
ATOM 699 C CA . THR A 1 91 ? 9.940 -7.957 -20.879 1.00 81.19 91 THR A CA 1
ATOM 700 C C . THR A 1 91 ? 10.950 -9.097 -21.074 1.00 81.19 91 THR A C 1
ATOM 702 O O . THR A 1 91 ? 12.144 -8.839 -21.216 1.00 81.19 91 THR A O 1
ATOM 705 N N . LEU A 1 92 ? 10.478 -10.348 -21.135 1.00 73.44 92 LEU A N 1
ATOM 706 C CA . LEU A 1 92 ? 11.307 -11.528 -21.403 1.00 73.44 92 LEU A CA 1
ATOM 707 C C . LEU A 1 92 ? 12.025 -11.445 -22.762 1.00 73.44 92 LEU A C 1
ATOM 709 O O . LEU A 1 92 ? 11.430 -11.068 -23.774 1.00 73.44 92 LEU A O 1
ATOM 713 N N . GLY A 1 93 ? 13.290 -11.880 -22.796 1.00 64.50 93 GLY A N 1
ATOM 714 C CA . GLY A 1 93 ? 14.074 -12.028 -24.033 1.00 64.50 93 GLY A CA 1
ATOM 715 C C . GLY A 1 93 ? 15.229 -11.036 -24.216 1.00 64.50 93 GLY A C 1
ATOM 716 O O . GLY A 1 93 ? 15.886 -11.052 -25.260 1.00 64.50 93 GLY A O 1
ATOM 717 N N . GLY A 1 94 ? 15.510 -10.195 -23.218 1.00 65.94 94 GLY A N 1
ATOM 718 C CA . GLY A 1 94 ? 16.743 -9.405 -23.149 1.00 65.94 94 GLY A CA 1
ATOM 719 C C . GLY A 1 94 ? 17.894 -10.206 -22.530 1.00 65.94 94 GLY A C 1
ATOM 720 O O . GLY A 1 94 ? 17.703 -10.945 -21.569 1.00 65.94 94 GLY A O 1
ATOM 721 N N . VAL A 1 95 ? 19.120 -10.063 -23.041 1.00 68.56 95 VAL A N 1
ATOM 722 C CA . VAL A 1 95 ? 20.294 -10.724 -22.438 1.00 68.56 95 VAL A CA 1
ATOM 723 C C . VAL A 1 95 ? 20.485 -10.217 -21.001 1.00 68.56 95 VAL A C 1
ATOM 725 O O . VAL A 1 95 ? 20.798 -9.047 -20.804 1.00 68.56 95 VAL A O 1
ATOM 728 N N . GLY A 1 96 ? 20.295 -11.092 -20.010 1.00 73.75 96 GLY A N 1
ATOM 729 C CA . GLY A 1 96 ? 20.505 -10.795 -18.586 1.00 73.75 96 GLY A CA 1
ATOM 730 C C . GLY A 1 96 ? 19.348 -10.090 -17.864 1.00 73.75 96 GLY A C 1
ATOM 731 O O . GLY A 1 96 ? 19.440 -9.905 -16.654 1.00 73.75 96 GLY A O 1
ATOM 732 N N . ILE A 1 97 ? 18.256 -9.725 -18.554 1.00 82.56 97 ILE A N 1
ATOM 733 C CA . ILE A 1 97 ? 17.095 -9.094 -17.893 1.00 82.56 97 ILE A CA 1
ATOM 734 C C . ILE A 1 97 ? 16.268 -10.108 -17.098 1.00 82.56 97 ILE A C 1
ATOM 736 O O . ILE A 1 97 ? 15.691 -9.756 -16.074 1.00 82.56 97 ILE A O 1
ATOM 740 N N . ASP A 1 98 ? 16.256 -11.365 -17.542 1.00 85.56 98 ASP A N 1
ATOM 741 C CA . ASP A 1 98 ? 15.439 -12.421 -16.948 1.00 85.56 98 ASP A CA 1
ATOM 742 C C . ASP A 1 98 ? 15.842 -12.675 -15.483 1.00 85.56 98 ASP A C 1
ATOM 744 O O . ASP A 1 98 ? 14.983 -12.735 -14.615 1.00 85.56 98 ASP A O 1
ATOM 748 N N . GLU A 1 99 ? 17.142 -12.722 -15.167 1.00 88.06 99 GLU A N 1
ATOM 749 C CA . GLU A 1 99 ? 17.617 -12.916 -13.784 1.00 88.06 99 GLU A CA 1
ATOM 750 C C . GLU A 1 99 ? 17.214 -11.753 -12.864 1.00 88.06 99 GLU A C 1
ATOM 752 O O . GLU A 1 99 ? 16.786 -11.963 -11.730 1.00 88.06 99 GLU A O 1
ATOM 757 N N . ILE A 1 100 ? 17.298 -10.515 -13.362 1.00 88.56 100 ILE A N 1
ATOM 758 C CA . ILE A 1 100 ? 16.860 -9.328 -12.616 1.00 88.56 100 ILE A CA 1
ATOM 759 C C . ILE A 1 100 ? 15.357 -9.414 -12.347 1.00 88.56 100 ILE A C 1
ATOM 761 O O . ILE A 1 100 ? 14.913 -9.159 -11.230 1.00 88.56 100 ILE A O 1
ATOM 765 N N . LEU A 1 101 ? 14.582 -9.796 -13.359 1.00 90.56 101 LEU A N 1
ATOM 766 C CA . LEU A 1 101 ? 13.135 -9.919 -13.271 1.00 90.56 101 LEU A CA 1
ATOM 767 C C . LEU A 1 101 ? 12.716 -10.983 -12.249 1.00 90.56 101 LEU A C 1
ATOM 769 O O . LEU A 1 101 ? 11.897 -10.700 -11.377 1.00 90.56 101 LEU A O 1
ATOM 773 N N . GLU A 1 102 ? 13.324 -12.168 -12.302 1.00 92.88 102 GLU A N 1
ATOM 774 C CA . GLU A 1 102 ? 13.049 -13.259 -11.360 1.00 92.88 102 GLU A CA 1
ATOM 775 C C . GLU A 1 102 ? 13.398 -12.889 -9.912 1.00 92.88 102 GLU A C 1
ATOM 777 O O . GLU A 1 102 ? 12.683 -13.281 -8.989 1.00 92.88 102 GLU A O 1
ATOM 782 N N . ASN A 1 103 ? 14.440 -12.081 -9.688 1.00 93.12 103 ASN A N 1
ATOM 783 C CA . ASN A 1 103 ? 14.774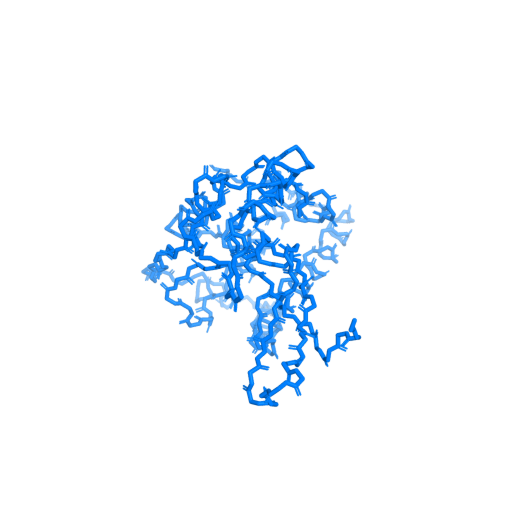 -11.591 -8.347 1.00 93.12 103 ASN A CA 1
ATOM 784 C C . ASN A 1 103 ? 13.668 -10.692 -7.771 1.00 93.12 103 ASN A C 1
ATOM 786 O O . ASN A 1 103 ? 13.330 -10.808 -6.594 1.00 93.12 103 ASN A O 1
ATOM 790 N N . TRP A 1 104 ? 13.067 -9.826 -8.591 1.00 95.38 104 TRP A N 1
ATOM 791 C CA . TRP A 1 104 ? 11.933 -9.000 -8.165 1.00 95.38 104 TRP A CA 1
ATOM 792 C C . TRP A 1 104 ? 10.670 -9.831 -7.914 1.00 95.38 104 TRP A C 1
ATOM 794 O O . TRP A 1 104 ? 9.955 -9.582 -6.944 1.00 95.38 104 TRP A O 1
ATOM 804 N N . VAL A 1 105 ? 10.401 -10.827 -8.765 1.00 95.44 105 VAL A N 1
ATOM 805 C CA . VAL A 1 105 ? 9.283 -11.767 -8.578 1.00 95.44 105 VAL A CA 1
ATOM 806 C C . VAL A 1 105 ? 9.448 -12.535 -7.266 1.00 95.44 105 VAL A C 1
ATOM 808 O O . VAL A 1 105 ? 8.518 -12.589 -6.465 1.00 95.44 105 VAL A O 1
ATOM 811 N N . THR A 1 106 ? 10.643 -13.071 -7.017 1.00 95.38 106 THR A N 1
ATOM 812 C CA . THR A 1 106 ? 10.976 -13.796 -5.783 1.00 95.38 106 THR A CA 1
ATOM 813 C C . THR A 1 106 ? 10.763 -12.910 -4.561 1.00 95.38 106 THR A C 1
ATOM 815 O O . THR A 1 106 ? 10.046 -13.298 -3.645 1.00 95.38 106 THR A O 1
ATOM 818 N N . LEU A 1 107 ? 11.273 -11.675 -4.591 1.00 93.56 107 LEU A N 1
ATOM 819 C CA . LEU A 1 107 ? 11.074 -10.704 -3.515 1.00 93.56 107 LEU A CA 1
ATOM 820 C C . LEU A 1 107 ? 9.588 -10.445 -3.224 1.00 93.56 107 LEU A C 1
ATOM 822 O O . LEU A 1 107 ? 9.189 -10.379 -2.066 1.00 93.56 107 LEU A O 1
ATOM 826 N N . ALA A 1 108 ? 8.751 -10.309 -4.254 1.00 94.12 108 ALA A N 1
ATOM 827 C CA . ALA A 1 108 ? 7.318 -10.102 -4.060 1.00 94.12 108 ALA A CA 1
ATOM 828 C C . ALA A 1 108 ? 6.616 -11.339 -3.457 1.00 94.12 108 ALA A C 1
ATOM 830 O O . ALA A 1 108 ? 5.674 -11.187 -2.677 1.00 94.12 108 ALA A O 1
ATOM 831 N N . LEU A 1 109 ? 7.059 -12.551 -3.808 1.00 95.50 109 LEU A N 1
ATOM 832 C CA . LEU A 1 109 ? 6.439 -13.814 -3.388 1.00 95.50 109 LEU A CA 1
ATOM 833 C C . LEU A 1 109 ? 6.918 -14.329 -2.023 1.00 95.50 109 LEU A C 1
ATOM 835 O O . LEU A 1 109 ? 6.133 -14.974 -1.327 1.00 95.50 109 LEU A O 1
ATOM 839 N N . ASP A 1 110 ? 8.161 -14.043 -1.631 1.00 94.75 110 ASP A N 1
ATOM 840 C CA . ASP A 1 110 ? 8.768 -14.544 -0.388 1.00 94.75 110 ASP A CA 1
ATOM 841 C C . ASP A 1 110 ? 8.156 -13.925 0.877 1.00 94.75 110 ASP A C 1
ATOM 843 O O . ASP A 1 110 ? 8.235 -14.503 1.964 1.00 94.75 110 ASP A O 1
ATOM 847 N N . HIS A 1 111 ? 7.505 -12.769 0.743 1.00 92.38 111 HIS A N 1
ATOM 848 C CA . HIS A 1 111 ? 6.858 -12.083 1.854 1.00 92.38 111 HIS A CA 1
ATOM 849 C C . HIS A 1 111 ? 5.361 -12.446 1.956 1.00 92.38 111 HIS A C 1
ATOM 851 O O . HIS A 1 111 ? 4.617 -12.341 0.969 1.00 92.38 111 HIS A O 1
ATOM 857 N N . PRO A 1 112 ? 4.873 -12.852 3.147 1.00 87.50 112 PRO A N 1
ATOM 858 C CA . PRO A 1 112 ? 3.502 -13.321 3.348 1.00 87.50 112 PRO A CA 1
ATOM 859 C C . PRO A 1 112 ? 2.461 -12.194 3.387 1.00 87.50 112 PRO A C 1
ATOM 861 O O . PRO A 1 112 ? 1.279 -12.456 3.160 1.00 87.50 112 PRO A O 1
ATOM 864 N N . SER A 1 113 ? 2.870 -10.958 3.679 1.00 90.88 113 SER A N 1
ATOM 865 C CA . SER A 1 113 ? 1.978 -9.817 3.890 1.00 90.88 113 SER A CA 1
ATOM 866 C C . SER A 1 113 ? 2.458 -8.559 3.166 1.00 90.88 113 SER A C 1
ATOM 868 O O . SER A 1 113 ? 3.624 -8.428 2.793 1.00 90.88 113 SER A O 1
ATOM 870 N N . TRP A 1 114 ? 1.535 -7.623 2.928 1.00 94.38 114 TRP A N 1
ATOM 871 C CA . TRP A 1 114 ? 1.826 -6.408 2.164 1.00 94.38 114 TRP A CA 1
ATOM 872 C C . TRP A 1 114 ? 2.730 -5.411 2.888 1.00 94.38 114 TRP A C 1
ATOM 874 O O . TRP A 1 114 ? 3.446 -4.684 2.209 1.00 94.38 114 TRP A O 1
ATOM 884 N N . ASP A 1 115 ? 2.737 -5.388 4.220 1.00 91.62 115 ASP A N 1
ATOM 885 C CA . ASP A 1 115 ? 3.681 -4.580 4.996 1.00 91.62 115 ASP A CA 1
ATOM 886 C C . ASP A 1 115 ? 5.128 -5.018 4.745 1.00 91.62 115 ASP A C 1
ATOM 888 O O . ASP A 1 115 ? 5.967 -4.184 4.405 1.00 91.62 115 ASP A O 1
ATOM 892 N N . GLU A 1 116 ? 5.392 -6.326 4.775 1.00 93.62 116 GLU A N 1
ATOM 893 C CA . GLU A 1 116 ? 6.717 -6.872 4.478 1.00 93.62 116 GLU A CA 1
ATOM 894 C C . GLU A 1 116 ? 7.078 -6.752 2.988 1.00 93.62 116 GLU A C 1
ATOM 896 O O . GLU A 1 116 ? 8.176 -6.307 2.645 1.00 93.62 116 GLU A O 1
ATOM 901 N N . ARG A 1 117 ? 6.142 -7.079 2.079 1.00 95.44 117 ARG A N 1
ATOM 902 C CA . ARG A 1 117 ? 6.355 -6.919 0.625 1.00 95.44 117 ARG A CA 1
ATOM 903 C C . ARG A 1 117 ? 6.694 -5.483 0.269 1.00 95.44 117 ARG A C 1
ATOM 905 O O . ARG A 1 117 ? 7.590 -5.252 -0.540 1.00 95.44 117 ARG A O 1
ATOM 912 N N . ALA A 1 118 ? 5.967 -4.520 0.836 1.00 95.56 118 ALA A N 1
ATOM 913 C CA . ALA A 1 118 ? 6.181 -3.118 0.527 1.00 95.56 118 ALA A CA 1
ATOM 914 C C . ALA A 1 118 ? 7.530 -2.624 1.034 1.00 95.56 118 ALA A C 1
ATOM 916 O O . ALA A 1 118 ? 8.198 -1.901 0.303 1.00 95.56 118 ALA A O 1
ATOM 917 N N . GLU A 1 119 ? 7.959 -3.036 2.228 1.00 94.12 119 GLU A N 1
ATOM 918 C CA . GLU A 1 119 ? 9.306 -2.738 2.718 1.00 94.12 119 GLU A CA 1
ATOM 919 C C . GLU A 1 119 ? 10.379 -3.285 1.764 1.00 94.12 119 GLU A C 1
ATOM 921 O O . GLU A 1 119 ? 11.234 -2.529 1.301 1.00 94.12 119 GLU A O 1
ATOM 926 N N . GLY A 1 120 ? 10.293 -4.567 1.393 1.00 94.88 120 GLY A N 1
ATOM 927 C CA . GLY A 1 120 ? 11.237 -5.194 0.466 1.00 94.88 120 GLY A CA 1
ATOM 928 C C . GLY A 1 120 ? 11.292 -4.494 -0.896 1.00 94.88 120 GLY A C 1
ATOM 929 O O . GLY A 1 120 ? 12.366 -4.100 -1.358 1.00 94.88 120 GLY A O 1
ATOM 930 N N . LEU A 1 121 ? 10.133 -4.285 -1.527 1.00 96.44 121 LEU A N 1
ATOM 931 C CA . LEU A 1 121 ? 10.035 -3.648 -2.843 1.00 96.44 121 LEU A CA 1
ATOM 932 C C . LEU A 1 121 ? 10.515 -2.191 -2.814 1.00 96.44 121 LEU A C 1
ATOM 934 O O . LEU A 1 121 ? 11.247 -1.776 -3.712 1.00 96.44 121 LEU A O 1
ATOM 938 N N . LEU A 1 122 ? 10.160 -1.416 -1.784 1.00 96.38 122 LEU A N 1
ATOM 939 C CA . LEU A 1 122 ? 10.604 -0.025 -1.654 1.00 96.38 122 LEU A CA 1
ATOM 940 C C . LEU A 1 122 ? 12.115 0.087 -1.440 1.00 96.38 122 LEU A C 1
ATOM 942 O O . LEU A 1 122 ? 12.725 0.984 -2.018 1.00 96.38 122 LEU A O 1
ATOM 946 N N . ASN A 1 123 ? 12.727 -0.835 -0.693 1.00 95.62 123 ASN A N 1
ATOM 947 C CA . ASN A 1 123 ? 14.182 -0.874 -0.521 1.00 95.62 123 ASN A CA 1
ATOM 948 C C . ASN A 1 123 ? 14.901 -1.107 -1.860 1.00 95.62 123 ASN A C 1
ATOM 950 O O . ASN A 1 123 ? 15.900 -0.452 -2.165 1.00 95.62 123 ASN A O 1
ATOM 954 N N . VAL A 1 124 ? 14.382 -2.009 -2.700 1.00 94.94 124 VAL A N 1
ATOM 955 C CA . VAL A 1 124 ? 14.956 -2.247 -4.034 1.00 94.94 124 VAL A CA 1
ATOM 956 C C . VAL A 1 124 ? 14.708 -1.062 -4.970 1.00 94.94 124 VAL A C 1
ATOM 958 O O . VAL A 1 124 ? 15.610 -0.690 -5.726 1.00 94.94 124 VAL A O 1
ATOM 961 N N . ILE A 1 125 ? 13.538 -0.421 -4.901 1.00 96.44 125 ILE A N 1
ATOM 962 C CA . ILE A 1 125 ? 13.257 0.827 -5.627 1.00 96.44 125 ILE A CA 1
ATOM 963 C C . ILE A 1 125 ? 14.267 1.913 -5.234 1.00 96.44 125 ILE A C 1
ATOM 965 O O . ILE A 1 125 ? 14.873 2.521 -6.113 1.00 96.44 125 ILE A O 1
ATOM 969 N N . GLU A 1 126 ? 14.498 2.129 -3.937 1.00 96.88 126 GLU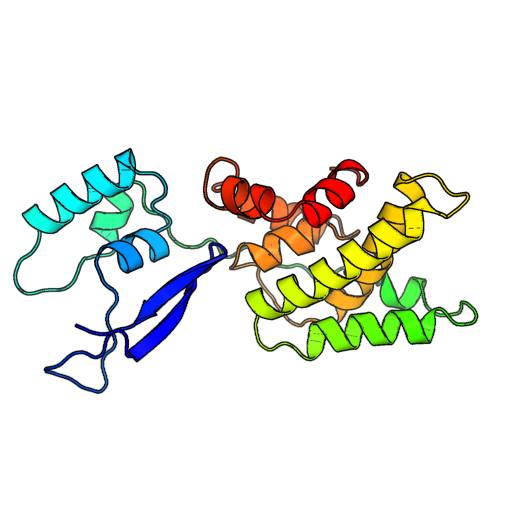 A N 1
ATOM 970 C CA . GLU A 1 126 ? 15.4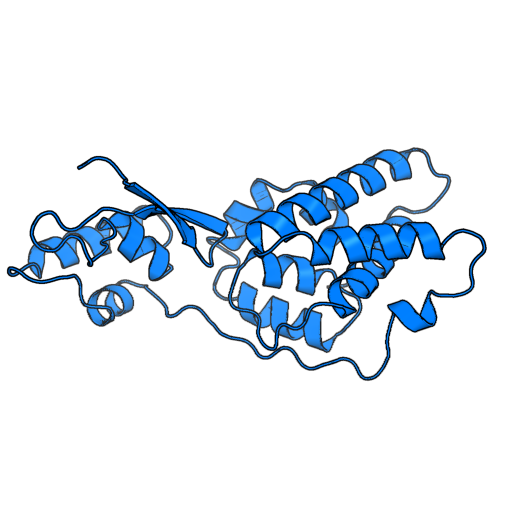60 3.113 -3.432 1.00 96.88 126 GLU A CA 1
ATOM 971 C C . GLU A 1 126 ? 16.884 2.836 -3.929 1.00 96.88 126 GLU A C 1
ATOM 973 O O . GLU A 1 126 ? 17.577 3.754 -4.382 1.00 96.88 126 GLU A O 1
ATOM 978 N N . GLY A 1 127 ? 17.313 1.570 -3.897 1.00 95.25 127 GLY A N 1
ATOM 979 C CA . GLY A 1 127 ? 18.615 1.155 -4.415 1.00 95.25 127 GLY A CA 1
ATOM 980 C C . GLY A 1 127 ? 18.775 1.464 -5.905 1.00 95.25 127 GLY A C 1
ATOM 981 O O . GLY A 1 127 ? 19.768 2.072 -6.305 1.00 95.25 127 GLY A O 1
ATOM 982 N N . ASN A 1 128 ? 17.768 1.126 -6.719 1.00 94.44 128 ASN A N 1
ATOM 983 C CA . ASN A 1 128 ? 17.785 1.406 -8.157 1.00 94.44 128 ASN A CA 1
ATOM 984 C C . ASN A 1 128 ? 17.751 2.910 -8.453 1.00 94.44 128 ASN A C 1
ATOM 986 O O . ASN A 1 128 ? 18.532 3.374 -9.280 1.00 94.44 128 ASN A O 1
ATOM 990 N N . LEU A 1 129 ? 16.918 3.689 -7.755 1.00 95.12 129 LEU A N 1
ATOM 991 C CA . LEU A 1 129 ? 16.900 5.150 -7.886 1.00 95.12 129 LEU A CA 1
ATOM 992 C C . LEU A 1 129 ? 18.263 5.753 -7.534 1.00 95.12 129 LEU A C 1
ATOM 994 O O . LEU A 1 129 ? 18.767 6.610 -8.257 1.00 95.12 129 LEU A O 1
ATOM 998 N N . THR A 1 130 ? 18.893 5.273 -6.461 1.00 95.44 130 THR A N 1
ATOM 999 C CA . THR A 1 130 ? 20.213 5.739 -6.030 1.00 95.44 130 THR A CA 1
ATOM 1000 C C . THR A 1 130 ? 21.282 5.450 -7.076 1.00 95.44 130 THR A C 1
ATOM 1002 O O . THR A 1 130 ? 22.011 6.365 -7.448 1.00 95.44 130 THR A O 1
ATOM 1005 N N . TRP A 1 131 ? 21.354 4.222 -7.595 1.00 93.12 131 TRP A N 1
ATOM 1006 C CA . TRP A 1 131 ? 22.325 3.862 -8.634 1.00 93.12 131 TRP A CA 1
ATOM 1007 C C . TRP A 1 131 ? 22.057 4.553 -9.967 1.00 93.12 131 TRP A C 1
ATOM 1009 O O . TRP A 1 131 ? 22.999 4.881 -10.684 1.00 93.12 131 TRP A O 1
ATOM 1019 N N . SER A 1 132 ? 20.790 4.824 -10.286 1.00 93.31 132 SER A N 1
ATOM 1020 C CA . SER A 1 132 ? 20.423 5.477 -11.542 1.00 93.31 132 SER A CA 1
ATOM 1021 C C . SER A 1 132 ? 20.932 6.915 -11.665 1.00 93.31 132 SER A C 1
ATOM 1023 O O . SER A 1 132 ? 21.048 7.426 -12.775 1.00 93.31 132 SER A O 1
ATOM 1025 N N . LYS A 1 133 ? 21.300 7.559 -10.547 1.00 91.31 133 LYS A N 1
ATOM 1026 C CA . LYS A 1 133 ? 21.879 8.915 -10.527 1.00 91.31 133 LYS A CA 1
ATOM 1027 C C . LYS A 1 133 ? 23.231 8.999 -11.235 1.00 91.31 133 LYS A C 1
ATOM 1029 O O . LYS A 1 133 ? 23.598 10.078 -11.690 1.00 91.31 133 LYS A O 1
ATOM 1034 N N . ASP A 1 134 ? 23.937 7.876 -11.343 1.00 93.50 134 ASP A N 1
ATOM 1035 C CA . ASP A 1 134 ? 25.223 7.784 -12.036 1.00 93.50 134 ASP A CA 1
ATOM 1036 C C . ASP A 1 134 ? 25.073 7.352 -13.507 1.00 93.50 134 ASP A C 1
ATOM 1038 O O . ASP A 1 134 ? 26.069 7.204 -14.219 1.00 93.50 134 ASP A O 1
ATOM 1042 N N . TRP A 1 135 ? 23.845 7.107 -13.979 1.00 91.62 135 TRP A N 1
ATOM 1043 C CA . TRP A 1 135 ? 23.586 6.665 -15.349 1.00 91.62 135 TRP A CA 1
ATOM 1044 C C . TRP A 1 135 ? 23.436 7.859 -16.294 1.00 91.62 135 TRP A C 1
ATOM 1046 O O . TRP A 1 135 ? 22.864 8.888 -15.943 1.00 91.62 135 TRP A O 1
ATOM 1056 N N . ASP A 1 136 ? 23.886 7.696 -17.540 1.00 92.69 136 ASP A N 1
ATOM 1057 C CA . ASP A 1 136 ? 23.642 8.660 -18.622 1.00 92.69 136 ASP A CA 1
ATOM 1058 C C . ASP A 1 136 ? 22.233 8.456 -19.216 1.00 92.69 136 ASP A C 1
ATOM 1060 O O . ASP A 1 136 ? 22.063 8.073 -20.374 1.00 92.69 136 ASP A O 1
ATOM 1064 N N . ALA A 1 137 ? 21.205 8.608 -18.375 1.00 91.44 137 ALA A N 1
ATOM 1065 C CA . ALA A 1 137 ? 19.804 8.420 -18.740 1.00 91.44 137 ALA A CA 1
ATOM 1066 C C . ALA A 1 137 ? 18.893 9.435 -18.022 1.00 91.44 137 ALA A C 1
ATOM 1068 O O . ALA A 1 137 ? 19.137 9.763 -16.859 1.00 91.44 137 ALA A O 1
ATOM 1069 N N . PRO A 1 138 ? 17.820 9.929 -18.672 1.00 93.69 138 PRO A N 1
ATOM 1070 C CA . PRO A 1 138 ? 16.837 10.782 -18.007 1.00 93.69 138 PRO A CA 1
ATOM 1071 C C . PRO A 1 138 ? 16.144 10.062 -16.832 1.00 93.69 138 PRO A C 1
ATOM 1073 O O . PRO A 1 138 ? 15.802 8.882 -16.978 1.00 93.69 138 PRO A O 1
ATOM 1076 N N . PRO A 1 139 ? 15.860 10.747 -15.705 1.00 92.69 139 PRO A N 1
ATOM 1077 C CA . PRO A 1 139 ? 15.189 10.151 -14.544 1.00 92.69 139 PRO A CA 1
ATOM 1078 C C . PRO A 1 139 ? 13.855 9.473 -14.871 1.00 92.69 139 PRO A C 1
ATOM 1080 O O . PRO A 1 139 ? 13.532 8.436 -14.298 1.00 92.69 139 PRO A O 1
ATOM 1083 N N . GLU A 1 140 ? 13.103 10.008 -15.831 1.00 93.81 140 GLU A N 1
ATOM 1084 C CA . GLU A 1 140 ? 11.825 9.460 -16.288 1.00 93.81 140 GLU A CA 1
ATOM 1085 C C . GLU A 1 140 ? 11.988 8.088 -16.949 1.00 93.81 140 GLU A C 1
ATOM 1087 O O . GLU A 1 140 ? 11.144 7.207 -16.784 1.00 93.81 140 GLU A O 1
ATOM 1092 N N . VAL A 1 141 ? 13.095 7.877 -17.668 1.00 93.44 141 VAL A N 1
ATOM 1093 C CA . VAL A 1 141 ? 13.411 6.585 -18.290 1.00 93.44 141 VAL A CA 1
ATOM 1094 C C . VAL A 1 141 ? 13.760 5.560 -17.213 1.00 93.44 141 VAL A C 1
ATOM 1096 O O . VAL A 1 141 ? 13.274 4.429 -17.261 1.00 93.44 141 VAL A O 1
ATOM 1099 N N . CYS A 1 142 ? 14.548 5.961 -16.212 1.00 93.69 142 CYS A N 1
ATOM 1100 C CA . CYS A 1 142 ? 14.886 5.113 -15.069 1.00 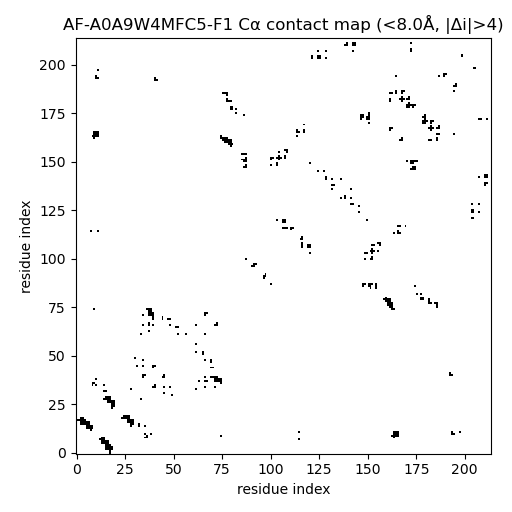93.69 142 CYS A CA 1
ATOM 1101 C C . CYS A 1 142 ? 13.634 4.739 -14.260 1.00 93.69 142 CYS A C 1
ATOM 1103 O O . CYS A 1 142 ? 13.415 3.564 -13.968 1.00 93.69 142 CYS A O 1
ATOM 1105 N N . ALA A 1 143 ? 12.775 5.718 -13.966 1.00 95.56 143 ALA A N 1
ATOM 1106 C CA . ALA A 1 143 ? 11.506 5.521 -13.272 1.00 95.56 143 ALA A CA 1
ATOM 1107 C C . ALA A 1 143 ? 10.580 4.557 -14.023 1.00 95.56 143 ALA A C 1
ATOM 1109 O O . ALA A 1 143 ? 10.034 3.631 -13.424 1.00 95.56 143 ALA A O 1
ATOM 1110 N N . LEU A 1 144 ? 10.453 4.720 -15.344 1.00 94.44 144 LEU A N 1
ATOM 1111 C CA . LEU A 1 144 ? 9.672 3.814 -16.180 1.00 94.44 144 LEU A CA 1
ATOM 1112 C C . LEU A 1 144 ? 10.236 2.384 -16.147 1.00 94.44 144 LEU A C 1
ATOM 1114 O O . LEU A 1 144 ? 9.472 1.429 -16.022 1.00 94.44 144 LEU A O 1
ATOM 1118 N N . GLY A 1 145 ? 11.562 2.226 -16.201 1.00 93.19 145 GLY A N 1
ATOM 1119 C CA . GLY A 1 145 ? 12.219 0.924 -16.060 1.00 93.19 145 GLY A CA 1
ATOM 1120 C C . GLY A 1 145 ? 11.913 0.248 -14.719 1.00 93.19 145 GLY A C 1
ATOM 1121 O O . GLY A 1 145 ? 11.555 -0.929 -14.687 1.00 93.19 145 GLY A O 1
ATOM 1122 N N . ILE A 1 146 ? 11.965 1.001 -13.618 1.00 95.69 146 ILE A N 1
ATOM 1123 C CA . ILE A 1 146 ? 11.594 0.506 -12.285 1.00 95.69 146 ILE A CA 1
ATOM 1124 C C . ILE A 1 146 ? 10.110 0.115 -12.242 1.00 95.69 146 ILE A C 1
ATOM 1126 O O . ILE A 1 146 ? 9.776 -0.954 -11.735 1.00 95.69 146 ILE A O 1
ATOM 1130 N N . ALA A 1 147 ? 9.218 0.924 -12.820 1.00 96.44 147 ALA A N 1
ATOM 1131 C CA . ALA A 1 147 ? 7.792 0.607 -12.901 1.00 96.44 147 ALA A CA 1
ATOM 1132 C C . ALA A 1 147 ? 7.519 -0.663 -13.726 1.00 96.44 147 ALA A C 1
ATOM 1134 O O . ALA A 1 147 ? 6.634 -1.443 -13.370 1.00 96.44 147 ALA A O 1
ATOM 1135 N N . HIS A 1 148 ? 8.294 -0.923 -14.785 1.00 94.81 148 HIS A N 1
ATOM 1136 C CA . HIS A 1 148 ? 8.237 -2.178 -15.540 1.00 94.81 148 HIS A CA 1
ATOM 1137 C C . HIS A 1 148 ? 8.586 -3.387 -14.666 1.00 94.81 148 HIS A C 1
ATOM 1139 O O . HIS A 1 148 ? 7.818 -4.352 -14.638 1.00 94.81 148 HIS A O 1
ATOM 1145 N N . LEU A 1 149 ? 9.700 -3.319 -13.929 1.00 95.56 149 LEU A N 1
ATOM 1146 C CA . LEU A 1 149 ? 10.132 -4.389 -13.024 1.00 95.56 149 LEU A CA 1
ATOM 1147 C C . LEU A 1 149 ? 9.111 -4.624 -11.903 1.00 95.56 149 LEU A C 1
ATOM 1149 O O . LEU A 1 149 ? 8.689 -5.758 -11.687 1.00 95.56 149 LEU A O 1
ATOM 1153 N N . LEU A 1 150 ? 8.643 -3.551 -11.258 1.00 97.19 150 LEU A N 1
ATOM 1154 C CA . LEU A 1 150 ? 7.611 -3.607 -10.221 1.00 97.19 150 LEU A CA 1
ATOM 1155 C C . LEU A 1 150 ? 6.316 -4.238 -10.746 1.00 97.19 150 LEU A C 1
ATOM 1157 O O . LEU A 1 150 ? 5.753 -5.128 -10.111 1.00 97.19 150 LEU A O 1
ATOM 1161 N N . THR A 1 151 ? 5.849 -3.800 -11.918 1.00 96.94 151 THR A N 1
ATOM 1162 C CA . THR A 1 151 ? 4.614 -4.314 -12.523 1.00 96.94 151 THR A CA 1
ATOM 1163 C C . THR A 1 151 ? 4.737 -5.799 -12.836 1.00 96.94 151 THR A C 1
ATOM 1165 O O . THR A 1 151 ? 3.844 -6.574 -12.506 1.00 96.94 151 THR A O 1
ATOM 1168 N N . ALA A 1 152 ? 5.851 -6.210 -13.441 1.00 95.31 152 ALA A N 1
ATOM 1169 C CA . ALA A 1 152 ? 6.101 -7.604 -13.772 1.00 95.31 152 ALA A CA 1
ATOM 1170 C C . ALA A 1 152 ? 6.219 -8.500 -12.526 1.00 95.31 152 ALA A C 1
ATOM 1172 O O . ALA A 1 152 ? 5.733 -9.631 -12.535 1.00 95.31 152 ALA A O 1
ATOM 1173 N N . ALA A 1 153 ? 6.803 -7.991 -11.439 1.00 95.88 153 ALA A N 1
ATOM 1174 C CA . ALA A 1 153 ? 6.852 -8.695 -10.163 1.00 95.88 153 ALA A CA 1
ATOM 1175 C C . ALA A 1 153 ? 5.446 -8.918 -9.590 1.00 95.88 153 ALA A C 1
ATOM 1177 O O . ALA A 1 153 ? 5.048 -10.049 -9.312 1.00 95.88 153 ALA A O 1
ATOM 1178 N N . ILE A 1 154 ? 4.659 -7.844 -9.492 1.00 96.19 154 ILE A N 1
ATOM 1179 C CA . ILE A 1 154 ? 3.325 -7.862 -8.882 1.00 96.19 154 ILE A CA 1
ATOM 1180 C C . ILE A 1 154 ? 2.311 -8.674 -9.713 1.00 96.19 154 ILE A C 1
ATOM 1182 O O . ILE A 1 154 ? 1.368 -9.226 -9.152 1.00 96.19 154 ILE A O 1
ATOM 1186 N N . GLU A 1 155 ? 2.528 -8.861 -11.022 1.00 96.25 155 GLU A N 1
ATOM 1187 C CA . GLU A 1 155 ? 1.725 -9.775 -11.859 1.00 96.25 155 GLU A CA 1
ATOM 1188 C C . GLU A 1 155 ? 1.633 -11.212 -11.331 1.00 96.25 155 GLU A C 1
ATOM 1190 O O . GLU A 1 155 ? 0.636 -11.890 -11.602 1.00 96.25 155 GLU A O 1
ATOM 1195 N N . HIS A 1 156 ? 2.613 -11.659 -10.547 1.00 94.75 156 HIS A N 1
ATOM 1196 C CA . HIS A 1 156 ? 2.649 -13.003 -9.973 1.00 94.75 156 HIS A CA 1
ATOM 1197 C C . HIS A 1 156 ? 1.833 -13.143 -8.692 1.00 94.75 156 HIS A C 1
ATOM 1199 O O . HIS A 1 156 ? 1.506 -14.263 -8.292 1.00 94.75 156 HIS A O 1
ATOM 1205 N N . LEU A 1 157 ? 1.472 -12.028 -8.058 1.00 94.69 157 LEU A N 1
ATOM 1206 C CA . LEU A 1 157 ? 0.641 -12.065 -6.870 1.00 94.69 157 LEU A CA 1
ATOM 1207 C C . LEU A 1 157 ? -0.800 -12.448 -7.233 1.00 94.69 157 LEU A C 1
ATOM 1209 O O . LEU A 1 157 ? -1.223 -12.330 -8.387 1.00 94.69 157 LEU A O 1
ATOM 1213 N N . THR A 1 158 ? -1.547 -12.989 -6.267 1.00 91.50 158 THR A N 1
ATOM 1214 C CA . THR A 1 158 ? -2.876 -13.594 -6.492 1.00 91.50 158 THR A CA 1
ATOM 1215 C C . THR A 1 158 ? -4.035 -12.827 -5.872 1.00 91.50 158 THR A C 1
ATOM 1217 O O . THR A 1 158 ? -5.155 -13.331 -5.858 1.00 91.50 158 THR A O 1
ATOM 1220 N N . GLU A 1 159 ? -3.803 -11.601 -5.407 1.00 93.38 159 GLU A N 1
ATOM 1221 C CA . GLU A 1 159 ? -4.845 -10.809 -4.766 1.00 93.38 159 GLU A CA 1
ATOM 1222 C C . GLU A 1 159 ? -5.956 -10.447 -5.752 1.00 93.38 159 GLU A C 1
ATOM 1224 O O . GLU A 1 159 ? -5.733 -10.017 -6.883 1.00 93.38 159 GLU A O 1
ATOM 1229 N N . GLU A 1 160 ? -7.188 -10.598 -5.280 1.00 95.06 160 GLU A N 1
ATOM 1230 C CA . GLU A 1 160 ? -8.391 -10.220 -6.021 1.00 95.06 160 GLU A CA 1
ATOM 1231 C C . GLU A 1 160 ? -8.865 -8.808 -5.664 1.00 95.06 160 GLU A C 1
ATOM 1233 O O . GLU A 1 160 ? -9.734 -8.255 -6.337 1.00 95.06 160 GLU A O 1
ATOM 1238 N N . HIS A 1 161 ? -8.333 -8.230 -4.583 1.00 96.75 161 HIS A N 1
ATOM 1239 C CA . HIS A 1 161 ? -8.745 -6.934 -4.061 1.00 96.75 161 HIS A CA 1
ATOM 1240 C C . HIS A 1 161 ? -7.561 -6.184 -3.448 1.00 96.75 161 HIS A C 1
ATOM 1242 O O . HIS A 1 161 ? -6.656 -6.799 -2.889 1.00 96.75 161 HIS A O 1
ATOM 1248 N N . ILE A 1 162 ? -7.627 -4.855 -3.483 1.00 97.56 162 ILE A N 1
ATOM 1249 C CA . ILE A 1 162 ? -6.838 -3.969 -2.628 1.00 97.56 162 ILE A CA 1
ATOM 1250 C C . ILE A 1 162 ? -7.627 -3.749 -1.339 1.00 97.56 162 ILE A C 1
ATOM 1252 O O . ILE A 1 162 ? -8.768 -3.272 -1.378 1.00 97.56 162 ILE A O 1
ATOM 1256 N N . ASP A 1 163 ? -7.024 -4.090 -0.205 1.00 95.38 163 ASP A N 1
ATOM 1257 C CA . ASP A 1 163 ? -7.604 -3.911 1.128 1.00 95.38 163 ASP A CA 1
ATOM 1258 C C . ASP A 1 163 ? -6.648 -3.268 2.146 1.00 95.38 163 ASP A C 1
ATOM 1260 O O . ASP A 1 163 ? -7.040 -3.074 3.296 1.00 95.38 163 ASP A O 1
ATOM 1264 N N . CYS A 1 164 ? -5.447 -2.858 1.728 1.00 96.75 164 CYS A N 1
ATOM 1265 C CA . CYS A 1 164 ? -4.500 -2.110 2.550 1.00 96.75 164 CYS A CA 1
ATOM 1266 C C . CYS A 1 164 ? -3.759 -1.017 1.765 1.00 96.75 164 CYS A C 1
ATOM 1268 O O . CYS A 1 164 ? -3.717 -1.007 0.531 1.00 96.75 164 CYS A O 1
ATOM 1270 N N . LEU A 1 165 ? -3.162 -0.096 2.520 1.00 97.12 165 LEU A N 1
ATOM 1271 C CA . LEU A 1 165 ? -2.483 1.093 2.024 1.00 97.12 165 LEU A CA 1
ATOM 1272 C C . LEU A 1 165 ? -1.232 0.746 1.229 1.00 97.12 165 LEU A C 1
ATOM 1274 O O . LEU A 1 165 ? -1.041 1.292 0.148 1.00 97.12 165 LEU A O 1
ATOM 1278 N N . GLU A 1 166 ? -0.415 -0.175 1.728 1.00 97.44 166 GLU A N 1
ATOM 1279 C CA . GLU A 1 166 ? 0.803 -0.642 1.070 1.00 97.44 166 GLU A CA 1
ATOM 1280 C C . GLU A 1 166 ? 0.531 -1.193 -0.328 1.00 97.44 166 GLU A C 1
ATOM 1282 O O . GLU A 1 166 ? 1.182 -0.786 -1.293 1.00 97.44 166 GLU A O 1
ATOM 1287 N N . ALA A 1 167 ? -0.465 -2.079 -0.438 1.00 97.50 167 ALA A N 1
ATOM 1288 C CA . ALA A 1 167 ? -0.897 -2.627 -1.714 1.00 97.50 167 ALA A CA 1
ATOM 1289 C C . ALA A 1 167 ? -1.345 -1.499 -2.641 1.00 97.50 167 ALA A C 1
ATOM 1291 O O . ALA A 1 167 ? -0.861 -1.392 -3.765 1.00 97.50 167 ALA A O 1
ATOM 1292 N N . ALA A 1 168 ? -2.233 -0.624 -2.158 1.00 98.00 168 ALA A N 1
ATOM 1293 C CA . ALA A 1 168 ? -2.752 0.481 -2.949 1.00 98.00 168 ALA A CA 1
ATOM 1294 C C . ALA A 1 168 ? -1.628 1.395 -3.460 1.00 98.00 168 ALA A C 1
ATOM 1296 O O . ALA A 1 168 ? -1.580 1.712 -4.643 1.00 98.00 168 ALA A O 1
ATOM 1297 N N . ALA A 1 169 ? -0.683 1.765 -2.598 1.00 97.81 169 ALA A N 1
ATOM 1298 C CA . ALA A 1 169 ? 0.452 2.598 -2.965 1.00 97.81 169 ALA A CA 1
ATOM 1299 C C . ALA A 1 169 ? 1.295 1.947 -4.071 1.00 97.81 169 ALA A C 1
ATOM 1301 O O . ALA A 1 169 ? 1.559 2.577 -5.091 1.00 97.81 169 ALA A O 1
ATOM 1302 N N . LEU A 1 170 ? 1.681 0.677 -3.927 1.00 97.88 170 LEU A N 1
ATOM 1303 C CA . LEU A 1 170 ? 2.510 0.018 -4.938 1.00 97.88 170 LEU A CA 1
ATOM 1304 C C . LEU A 1 170 ? 1.758 -0.268 -6.242 1.00 97.88 170 LEU A C 1
ATOM 1306 O O . LEU A 1 170 ? 2.333 -0.072 -7.311 1.00 97.88 170 LEU A O 1
ATOM 1310 N N . TYR A 1 171 ? 0.474 -0.640 -6.188 1.00 97.81 171 TYR A N 1
ATOM 1311 C CA . TYR A 1 171 ? -0.355 -0.778 -7.390 1.00 97.81 171 TYR A CA 1
ATOM 1312 C C . TYR A 1 171 ? -0.502 0.552 -8.152 1.00 97.81 171 TYR A C 1
ATOM 1314 O O . TYR A 1 171 ? -0.550 0.533 -9.384 1.00 97.81 171 TYR A O 1
ATOM 1322 N N . ALA A 1 172 ? -0.492 1.701 -7.462 1.00 97.56 172 ALA A N 1
ATOM 1323 C CA . ALA A 1 172 ? -0.523 3.026 -8.094 1.00 97.56 172 ALA A CA 1
ATOM 1324 C C . ALA A 1 172 ? 0.727 3.339 -8.937 1.00 97.56 172 ALA A C 1
ATOM 1326 O O . ALA A 1 172 ? 0.663 4.191 -9.815 1.00 97.56 172 ALA A O 1
ATOM 1327 N N . LEU A 1 173 ? 1.849 2.653 -8.691 1.00 97.44 173 LEU A N 1
ATOM 1328 C CA . LEU A 1 173 ? 3.101 2.820 -9.439 1.00 97.44 173 LEU A CA 1
ATOM 1329 C C . LEU A 1 173 ? 3.243 1.833 -10.609 1.00 97.44 173 LEU A C 1
ATOM 1331 O O . LEU A 1 173 ? 4.280 1.802 -11.273 1.00 97.44 173 LEU A O 1
ATOM 1335 N N . THR A 1 174 ? 2.237 0.986 -10.839 1.00 96.69 174 THR A N 1
ATOM 1336 C CA . THR A 1 174 ? 2.277 -0.018 -11.908 1.00 96.69 174 THR A CA 1
ATOM 1337 C C . THR A 1 174 ? 1.883 0.563 -13.264 1.00 96.69 174 THR A C 1
ATOM 1339 O O . THR A 1 174 ? 1.341 1.657 -13.374 1.00 96.69 174 THR A O 1
ATOM 1342 N N . LEU A 1 175 ? 2.135 -0.199 -14.328 1.00 95.81 175 LEU A N 1
ATOM 1343 C CA . LEU A 1 175 ? 1.851 0.208 -15.707 1.00 95.81 175 LEU A CA 1
ATOM 1344 C C . LEU A 1 175 ? 0.460 -0.201 -16.199 1.00 95.81 175 LEU A C 1
ATOM 1346 O O . LEU A 1 175 ? 0.104 0.078 -17.344 1.00 95.81 175 LEU A O 1
ATOM 1350 N N . HIS A 1 176 ? -0.325 -0.879 -15.361 1.00 95.94 176 HIS A N 1
ATOM 1351 C CA . HIS A 1 176 ? -1.665 -1.340 -15.705 1.00 95.94 176 HIS A CA 1
ATOM 1352 C C . HIS A 1 176 ? -2.706 -0.297 -15.309 1.00 95.94 176 HIS A C 1
ATOM 1354 O O . HIS A 1 176 ? -2.966 -0.148 -14.114 1.00 95.94 176 HIS A O 1
ATOM 1360 N N . PRO A 1 177 ? -3.376 0.382 -16.263 1.00 94.50 177 PRO A N 1
ATOM 1361 C CA . PRO A 1 177 ? -4.306 1.463 -15.933 1.00 94.50 177 PRO A CA 1
ATOM 1362 C C . PRO A 1 177 ? -5.422 1.032 -14.975 1.00 94.50 177 PRO A C 1
ATOM 1364 O O . PRO A 1 177 ? -5.809 1.780 -14.086 1.00 94.50 177 PRO A O 1
ATOM 1367 N N . GLN A 1 178 ? -5.928 -0.194 -15.113 1.00 95.31 178 GLN A N 1
ATOM 1368 C CA . GLN A 1 178 ? -6.954 -0.743 -14.226 1.00 95.31 178 GLN A CA 1
ATOM 1369 C C . GLN A 1 178 ? -6.470 -0.941 -12.783 1.00 95.31 178 GLN A C 1
ATOM 1371 O O . GLN A 1 178 ? -7.267 -0.792 -11.862 1.00 95.31 178 GLN A O 1
ATOM 1376 N N . TRP A 1 179 ? -5.187 -1.248 -12.572 1.00 97.06 179 TRP A N 1
ATOM 1377 C CA . TRP A 1 179 ? -4.613 -1.357 -11.230 1.00 97.06 179 TRP A CA 1
ATOM 1378 C C . TRP A 1 179 ? -4.343 0.012 -10.633 1.00 97.06 179 TRP A C 1
ATOM 1380 O O . TRP A 1 179 ? -4.704 0.241 -9.483 1.00 97.06 179 TRP A O 1
ATOM 1390 N N . VAL A 1 180 ? -3.803 0.936 -11.432 1.00 96.75 180 VAL A N 1
ATOM 1391 C CA . VAL A 1 180 ? -3.610 2.332 -11.025 1.00 96.75 180 VAL A CA 1
ATOM 1392 C C . VAL A 1 180 ? -4.944 2.953 -10.603 1.00 96.75 180 VAL A C 1
ATOM 1394 O O . VAL A 1 180 ? -5.042 3.527 -9.524 1.00 96.75 180 VAL A O 1
ATOM 1397 N N . ASN A 1 181 ? -6.009 2.760 -11.386 1.00 96.12 181 ASN A N 1
ATOM 1398 C CA . ASN A 1 181 ? -7.342 3.263 -11.049 1.00 96.12 181 ASN A CA 1
ATOM 1399 C C . ASN A 1 181 ? -7.883 2.665 -9.742 1.00 96.12 181 ASN A C 1
ATOM 1401 O O . ASN A 1 181 ? -8.373 3.407 -8.893 1.00 96.12 181 ASN A O 1
ATOM 1405 N N . ALA A 1 182 ? -7.771 1.344 -9.560 1.00 97.44 182 ALA A N 1
ATOM 1406 C CA . ALA A 1 182 ? -8.202 0.674 -8.331 1.00 97.44 182 ALA A CA 1
ATOM 1407 C C . ALA A 1 182 ? -7.421 1.175 -7.103 1.00 97.44 182 ALA A C 1
ATOM 1409 O O . ALA A 1 182 ? -7.990 1.413 -6.037 1.00 97.44 182 ALA A O 1
ATOM 1410 N N . ALA A 1 183 ? -6.115 1.377 -7.263 1.00 97.50 183 ALA A N 1
ATOM 1411 C CA . ALA A 1 183 ? -5.247 1.926 -6.237 1.00 97.50 183 ALA A CA 1
ATOM 1412 C C . ALA A 1 183 ? -5.627 3.361 -5.860 1.00 97.50 183 ALA A C 1
ATOM 1414 O O . ALA A 1 183 ? -5.800 3.661 -4.680 1.00 97.50 183 ALA A O 1
ATOM 1415 N N . VAL A 1 184 ? -5.812 4.240 -6.847 1.00 96.69 184 VAL A N 1
ATOM 1416 C CA . VAL A 1 184 ? -6.234 5.629 -6.623 1.00 96.69 184 VAL A CA 1
ATOM 1417 C C . VAL A 1 184 ? -7.608 5.683 -5.953 1.00 96.69 184 VAL A C 1
ATOM 1419 O O . VAL A 1 184 ? -7.798 6.475 -5.029 1.00 96.69 184 VAL A O 1
ATOM 1422 N N . GLU A 1 185 ? -8.549 4.820 -6.352 1.00 97.25 185 GLU A N 1
ATOM 1423 C CA . GLU A 1 185 ? -9.854 4.688 -5.693 1.00 97.25 185 GLU A CA 1
ATOM 1424 C C . GLU A 1 185 ? -9.698 4.329 -4.210 1.00 97.25 185 GLU A C 1
ATOM 1426 O O . GLU A 1 185 ? -10.317 4.966 -3.353 1.00 97.25 185 GLU A O 1
ATOM 1431 N N . TRP A 1 186 ? -8.836 3.358 -3.891 1.00 97.44 186 TRP A N 1
ATOM 1432 C CA . TRP A 1 186 ? -8.579 2.949 -2.511 1.00 97.44 186 TRP A CA 1
ATOM 1433 C C . TRP A 1 186 ? -7.891 4.054 -1.694 1.00 97.44 186 TRP A C 1
ATOM 1435 O O . TRP A 1 186 ? -8.263 4.292 -0.545 1.00 97.44 186 TRP A O 1
ATOM 1445 N N . LEU A 1 187 ? -6.909 4.752 -2.277 1.00 96.88 187 LEU A N 1
ATOM 1446 C CA . LEU A 1 187 ? -6.112 5.792 -1.612 1.00 96.88 187 LEU A CA 1
ATOM 1447 C C . LEU A 1 187 ? -6.878 7.105 -1.414 1.00 96.88 187 LEU A C 1
ATOM 1449 O O . LEU A 1 187 ? -6.613 7.830 -0.453 1.00 96.88 187 LEU A O 1
ATOM 1453 N N . SER A 1 188 ? -7.823 7.426 -2.301 1.00 95.75 188 SER A N 1
ATOM 1454 C CA . SER A 1 188 ? -8.517 8.720 -2.337 1.00 95.75 188 SER A CA 1
ATOM 1455 C C . SER A 1 188 ? -9.116 9.157 -0.987 1.00 95.75 188 SER A C 1
ATOM 1457 O O . SER A 1 188 ? -8.865 10.297 -0.580 1.00 95.75 188 SER A O 1
ATOM 1459 N N . PRO A 1 189 ? -9.819 8.295 -0.219 1.00 94.06 189 PRO A N 1
ATOM 1460 C CA . PRO A 1 189 ? -10.363 8.662 1.090 1.00 94.06 189 PRO A CA 1
ATOM 1461 C C . PRO A 1 189 ? -9.300 8.972 2.151 1.00 94.06 189 PRO A C 1
ATOM 1463 O O . PRO A 1 189 ? -9.629 9.564 3.181 1.00 94.06 189 PRO A O 1
ATOM 1466 N N . PHE A 1 190 ? -8.054 8.547 1.930 1.00 95.75 190 PHE A N 1
ATOM 1467 C CA . PHE A 1 190 ? -6.958 8.625 2.893 1.00 95.75 190 PHE A CA 1
ATOM 1468 C C . PHE A 1 190 ? -5.842 9.584 2.473 1.00 95.75 190 PHE A C 1
ATOM 1470 O O . PHE A 1 190 ? -4.866 9.726 3.212 1.00 95.75 190 PHE A O 1
ATOM 1477 N N . SER A 1 191 ? -6.005 10.269 1.338 1.00 95.00 191 SER A N 1
ATOM 1478 C CA . SER A 1 191 ? -4.998 11.136 0.715 1.00 95.00 191 SER A CA 1
ATOM 1479 C C . SER A 1 191 ? -4.457 12.228 1.640 1.00 95.00 191 SER A C 1
ATOM 14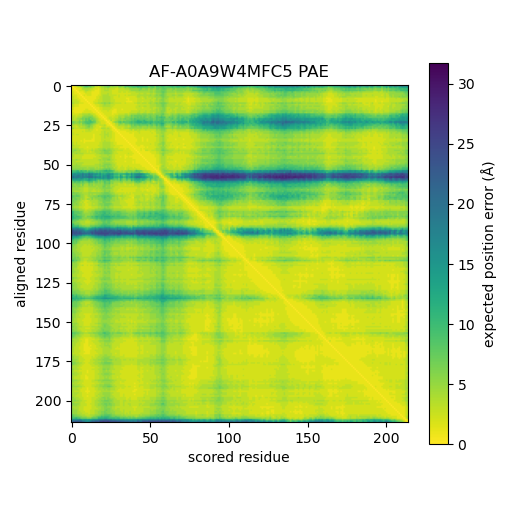81 O O . SER A 1 191 ? -3.265 12.497 1.617 1.00 95.00 191 SER A O 1
ATOM 1483 N N . GLU A 1 192 ? -5.304 12.803 2.498 1.00 94.81 192 GLU A N 1
ATOM 1484 C CA . GLU A 1 192 ? -4.940 13.845 3.475 1.00 94.81 192 GLU A CA 1
ATOM 1485 C C . GLU A 1 192 ? -4.699 13.299 4.898 1.00 94.81 192 GLU A C 1
ATOM 1487 O O . GLU A 1 192 ? -4.606 14.065 5.858 1.00 94.81 192 GLU A O 1
ATOM 1492 N N . THR A 1 193 ? -4.672 11.973 5.070 1.00 94.69 193 THR A N 1
ATOM 1493 C CA . THR A 1 193 ? -4.583 11.319 6.386 1.00 94.69 193 THR A CA 1
ATOM 1494 C C . THR A 1 193 ? -3.506 10.236 6.398 1.00 94.69 193 THR A C 1
ATOM 1496 O O . THR A 1 193 ? -2.324 10.550 6.314 1.00 94.69 193 THR A O 1
ATOM 1499 N N . TRP A 1 194 ? -3.897 8.963 6.487 1.00 95.62 194 TRP A N 1
ATOM 1500 C CA . TRP A 1 194 ? -2.988 7.826 6.585 1.00 95.62 194 TRP A CA 1
ATOM 1501 C C . TRP A 1 194 ? -2.013 7.761 5.414 1.00 95.62 194 TRP A C 1
ATOM 1503 O O . TRP A 1 194 ? -0.832 7.515 5.628 1.00 95.62 194 TRP A O 1
ATOM 1513 N N . PHE A 1 195 ? -2.477 8.039 4.192 1.00 96.69 195 PHE A N 1
ATOM 1514 C CA . PHE A 1 195 ? -1.595 8.022 3.031 1.00 96.69 195 PHE A CA 1
ATOM 1515 C C . PHE A 1 195 ? -0.592 9.176 3.055 1.00 96.69 195 PHE A C 1
ATOM 1517 O O . PHE A 1 195 ? 0.583 8.938 2.799 1.00 96.69 195 PHE A O 1
ATOM 1524 N N . ALA A 1 196 ? -1.017 10.388 3.433 1.00 96.12 196 ALA A N 1
ATOM 1525 C CA . ALA A 1 196 ? -0.115 11.533 3.585 1.00 96.12 196 ALA A CA 1
ATOM 1526 C C . ALA A 1 196 ? 1.013 11.255 4.591 1.00 96.12 196 ALA A C 1
ATOM 1528 O O . ALA A 1 196 ? 2.174 11.548 4.305 1.00 96.12 196 ALA A O 1
ATOM 1529 N N . ASP A 1 197 ? 0.677 10.674 5.744 1.00 95.50 197 ASP A N 1
ATOM 1530 C CA . ASP A 1 197 ? 1.670 10.298 6.753 1.00 95.50 197 ASP A CA 1
ATOM 1531 C C . ASP A 1 197 ? 2.601 9.201 6.207 1.00 95.50 197 ASP A C 1
ATOM 1533 O O . ASP A 1 197 ? 3.822 9.320 6.277 1.00 95.50 197 ASP A O 1
ATOM 1537 N N . TRP A 1 198 ? 2.038 8.169 5.572 1.00 95.31 198 TRP A N 1
ATOM 1538 C CA . TRP A 1 198 ? 2.802 7.033 5.057 1.00 95.31 198 TRP A CA 1
ATOM 1539 C C . TRP A 1 198 ? 3.805 7.419 3.959 1.00 95.31 198 TRP A C 1
ATOM 1541 O O . TRP A 1 198 ? 4.941 6.936 3.981 1.00 95.31 198 TRP A O 1
ATOM 1551 N N . ILE A 1 199 ? 3.427 8.305 3.023 1.00 95.31 199 ILE A N 1
ATOM 1552 C CA . ILE A 1 199 ? 4.338 8.786 1.967 1.00 95.31 199 ILE A CA 1
ATOM 1553 C C . ILE A 1 199 ? 5.405 9.740 2.507 1.00 95.31 199 ILE A C 1
ATOM 1555 O O . ILE A 1 199 ? 6.482 9.842 1.918 1.00 95.31 199 ILE A O 1
ATOM 1559 N N . ALA A 1 200 ? 5.130 10.467 3.596 1.00 95.12 200 ALA A N 1
ATOM 1560 C CA . ALA A 1 200 ? 6.100 11.385 4.189 1.00 95.12 200 ALA A CA 1
ATOM 1561 C C . ALA A 1 200 ? 7.343 10.634 4.685 1.00 95.12 200 ALA A C 1
ATOM 1563 O O . ALA A 1 200 ? 8.458 11.129 4.510 1.00 95.12 200 ALA A O 1
ATOM 1564 N N . ASP A 1 201 ? 7.139 9.418 5.191 1.00 93.81 201 ASP A N 1
ATOM 1565 C CA . ASP A 1 201 ? 8.191 8.529 5.686 1.00 93.81 201 ASP A CA 1
ATOM 1566 C C . ASP A 1 201 ? 8.879 7.712 4.574 1.00 93.81 201 ASP A C 1
ATOM 1568 O O . ASP A 1 201 ? 9.817 6.966 4.847 1.00 93.81 201 ASP A O 1
ATOM 1572 N N . ARG A 1 202 ? 8.438 7.831 3.311 1.00 95.06 202 ARG A N 1
ATOM 1573 C CA . ARG A 1 202 ? 8.902 7.001 2.181 1.00 95.06 202 ARG A CA 1
ATOM 1574 C C . ARG A 1 202 ? 9.361 7.857 0.998 1.00 95.06 202 ARG A C 1
ATOM 1576 O O . ARG A 1 202 ? 8.657 7.964 -0.009 1.00 95.06 202 ARG A O 1
ATOM 1583 N N . PRO A 1 203 ? 10.552 8.478 1.075 1.00 94.75 203 PRO A N 1
ATOM 1584 C CA . PRO A 1 203 ? 11.044 9.374 0.031 1.00 94.75 203 PRO A CA 1
ATOM 1585 C C . PRO A 1 203 ? 11.216 8.684 -1.329 1.00 94.75 203 PRO A C 1
ATOM 1587 O O . PRO A 1 203 ? 10.855 9.290 -2.334 1.00 94.75 203 PRO A O 1
ATOM 1590 N N . ALA A 1 204 ? 11.671 7.426 -1.361 1.00 95.06 204 ALA A N 1
ATOM 1591 C CA . ALA A 1 204 ? 11.850 6.663 -2.600 1.00 95.06 204 ALA A CA 1
ATOM 1592 C C . ALA A 1 204 ? 10.532 6.460 -3.366 1.00 95.06 204 ALA A C 1
ATOM 1594 O O . ALA A 1 204 ? 10.492 6.621 -4.584 1.00 95.06 204 ALA A O 1
ATOM 1595 N N . TYR A 1 205 ? 9.432 6.193 -2.648 1.00 96.94 205 TYR A N 1
ATOM 1596 C CA . TYR A 1 205 ? 8.093 6.129 -3.240 1.00 96.94 205 TYR A CA 1
ATOM 1597 C C . TYR A 1 205 ? 7.739 7.443 -3.943 1.00 96.94 205 TYR A C 1
ATOM 1599 O O . TYR A 1 205 ? 7.319 7.442 -5.097 1.00 96.94 205 TYR A O 1
ATOM 1607 N N . ARG A 1 206 ? 7.925 8.579 -3.256 1.00 96.19 206 ARG A N 1
ATOM 1608 C CA . ARG A 1 206 ? 7.584 9.899 -3.806 1.00 96.19 206 ARG A CA 1
ATOM 1609 C C . ARG A 1 206 ? 8.462 10.278 -4.995 1.00 96.19 206 ARG A C 1
ATOM 1611 O O . ARG A 1 206 ? 7.953 10.858 -5.946 1.00 96.19 206 ARG A O 1
ATOM 1618 N N . GLU A 1 207 ? 9.761 9.989 -4.911 1.00 95.06 207 GLU A N 1
ATOM 1619 C CA . GLU A 1 207 ? 10.724 10.248 -5.985 1.00 95.06 207 GLU A CA 1
ATOM 1620 C C . GLU A 1 207 ? 10.324 9.474 -7.242 1.00 95.06 207 GLU A C 1
ATOM 1622 O O . GLU A 1 207 ? 10.202 10.074 -8.303 1.00 95.06 207 GLU A O 1
ATOM 1627 N N . LEU A 1 208 ? 10.002 8.182 -7.113 1.00 96.06 208 LEU A N 1
ATOM 1628 C CA . LEU A 1 208 ? 9.509 7.383 -8.234 1.00 96.06 208 LEU A CA 1
ATOM 1629 C C . LEU A 1 208 ? 8.177 7.921 -8.784 1.00 96.06 208 LEU A C 1
ATOM 1631 O O . LEU A 1 208 ? 8.051 8.139 -9.988 1.00 96.06 208 LEU A O 1
ATOM 1635 N N . ALA A 1 209 ? 7.201 8.179 -7.908 1.00 95.75 209 ALA A N 1
ATOM 1636 C CA . ALA A 1 209 ? 5.872 8.658 -8.292 1.00 95.75 209 ALA A CA 1
ATOM 1637 C C . ALA A 1 209 ? 5.904 9.996 -9.051 1.00 95.75 209 ALA A C 1
ATOM 1639 O O . ALA A 1 209 ? 5.065 10.226 -9.913 1.00 95.75 209 ALA A O 1
ATOM 1640 N N . GLN A 1 210 ? 6.870 10.873 -8.759 1.00 95.06 210 GLN A N 1
ATOM 1641 C CA . GLN A 1 210 ? 7.014 12.169 -9.428 1.00 95.06 210 GLN A CA 1
ATOM 1642 C C . GLN A 1 210 ? 7.296 12.041 -10.934 1.00 95.06 210 GLN A C 1
ATOM 1644 O O . GLN A 1 210 ? 6.949 12.941 -11.700 1.00 95.06 210 GLN A O 1
ATOM 1649 N N . PHE A 1 211 ? 7.943 10.953 -11.350 1.00 92.75 211 PHE A N 1
ATOM 1650 C CA . PHE A 1 211 ? 8.364 10.738 -12.734 1.00 92.75 211 PHE A CA 1
ATOM 1651 C C . PHE A 1 211 ? 7.419 9.831 -13.527 1.00 92.75 211 PHE A C 1
ATOM 1653 O O . PHE A 1 211 ? 7.595 9.676 -14.736 1.00 92.75 211 PHE A O 1
ATOM 1660 N N . LEU A 1 212 ? 6.418 9.238 -12.872 1.00 89.81 212 LEU A N 1
ATOM 1661 C CA . LEU A 1 212 ? 5.408 8.416 -13.528 1.00 89.81 212 LEU A CA 1
ATOM 1662 C C . LEU A 1 212 ? 4.183 9.266 -13.903 1.00 89.81 212 LEU A C 1
ATOM 1664 O O . LEU A 1 212 ? 3.817 10.186 -13.168 1.00 89.81 212 LEU A O 1
ATOM 1668 N N . PRO A 1 213 ? 3.538 8.992 -15.049 1.00 72.88 213 PRO A N 1
ATOM 1669 C CA . PRO A 1 213 ? 2.284 9.647 -15.395 1.00 72.88 213 PRO A CA 1
ATOM 1670 C C . PRO A 1 213 ? 1.198 9.249 -14.384 1.00 72.88 213 PRO A C 1
ATOM 1672 O O . PRO A 1 213 ? 0.972 8.060 -14.163 1.00 72.88 213 PRO A O 1
ATOM 1675 N N . GLY A 1 214 ? 0.568 10.254 -13.768 1.00 59.72 214 GLY A N 1
ATOM 1676 C CA . GLY A 1 214 ? -0.569 10.088 -12.855 1.00 59.72 214 GLY A CA 1
ATOM 1677 C C . GLY A 1 214 ? -1.916 9.975 -13.554 1.00 59.72 214 GLY A C 1
ATOM 1678 O O . GLY A 1 214 ? -2.008 10.348 -14.748 1.00 59.72 214 GLY A O 1
#

Radius o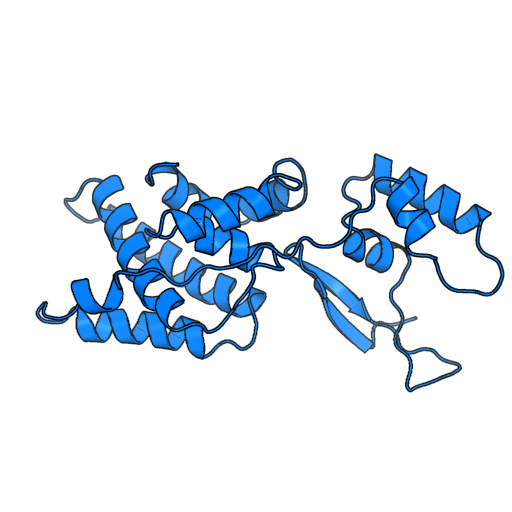f gyration: 20.14 Å; Cα contacts (8 Å, |Δi|>4): 282; chains: 1; bounding box: 47×34×56 Å

Sequence (214 aa):
MKPCAYYPTPYGVTIPVFLDPDDPENFWHDIDGCMTMAAIHGKKARARCRKAIRGAMGKGGVPLDLLLEHGGRKVPRVALCRPERSVYKATLGGVGIDEILENWVTLALDHPSWDERAEGLLNVIEGNLTWSKDWDAPPEVCALGIAHLLTAAIEHLTEEHIDCLEAAALYALTLHPQWVNAAVEWLSPFSETWFADWIADRPAYRELAQFLPG